Protein AF-0000000077519274 (afdb_homodimer)

InterPro domains:
  IPR009072 Histone-fold [G3DSA:1.10.20.10] (32-97)
  IPR009072 Histone-fold [SSF47113] (23-97)

Secondary structure (DSSP, 8-state):
-------SS---------S--S-HHHHHHHHHHH-TT--B-HHHHHHHHHHHHHHHHHHHHHHHHHHTTSPB-HHHHHHHHTTSS-HHHHHHS-----HHHHHHHHHHHHHHHHHHHHHHH-/-------SS-S-------S--S-HHHHHHHHHHH-TT--B-HHHHHHHHHHHHHHHHHHHHHHHHHHTTSPB-HHHHHHHHTTSS-HHHHHHS-----HHHHHHHHHHHHHHHHHHHHHHH-

Organism: NCBI:txid2777116

Foldseek 3Di:
DPCPVDPPPPPPPPVPCPVDFDDLVVLVVVQCVVDVPDDDDPVVSVVVSVVVVVVVVVLVVQLCVVQPPHPRDLQSSQVVQVVDPDPVSCVVRPHDQPPVNVVVVVVVVVVVVVVVVVVVVD/DPCPVDPPDPPPVPVPCPVPFDDLVVLVVVQCVVPVPDDDDPVVSVVVSVVVVVVVVVLVVQLCVVQPPHPRDLQSSQVVVVVDPDPPSCVVRPHDQDPVNVVVVVVVVVVVVVVVVVVVVD

pLDDT: mean 77.26, std 21.91, range [18.77, 96.38]

Radius of gyration: 24.19 Å; Cα contacts (8 Å, |Δi|>4): 218; chains: 2; bounding box: 83×61×41 Å

Structure (mmCIF, N/CA/C/O backbone):
data_AF-0000000077519274-model_v1
#
loop_
_entity.id
_entity.type
_entity.pdbx_description
1 polymer 'Transcription factor CBF/NF-Y/archaeal histone domain-containing protein'
#
loop_
_atom_site.group_PDB
_atom_site.id
_atom_site.type_symbol
_atom_site.label_atom_id
_atom_site.label_alt_id
_atom_site.label_comp_id
_atom_site.label_asym_id
_atom_site.label_entity_id
_atom_site.label_seq_id
_atom_site.pdbx_PDB_ins_code
_atom_site.Cartn_x
_atom_site.Cartn_y
_atom_site.Cartn_z
_atom_site.occupancy
_atom_site.B_iso_or_equiv
_atom_site.auth_seq_id
_atom_site.auth_comp_id
_atom_site.auth_asym_id
_atom_site.auth_atom_id
_atom_site.pdbx_PDB_model_num
ATOM 1 N N . MET A 1 1 ? -31.156 -17.219 -3.471 1 19.12 1 MET A N 1
ATOM 2 C CA . MET A 1 1 ? -30.969 -17.438 -2.039 1 19.12 1 MET A CA 1
ATOM 3 C C . MET A 1 1 ? -29.516 -17.203 -1.631 1 19.12 1 MET A C 1
ATOM 5 O O . MET A 1 1 ? -28.625 -17.922 -2.078 1 19.12 1 MET A O 1
ATOM 9 N N . ALA A 1 2 ? -29.219 -15.961 -1.54 1 24.34 2 ALA A N 1
ATOM 10 C CA . ALA A 1 2 ? -27.859 -15.469 -1.376 1 24.34 2 ALA A CA 1
ATOM 11 C C . ALA A 1 2 ? -27.203 -16.047 -0.127 1 24.34 2 ALA A C 1
ATOM 13 O O . ALA A 1 2 ? -27.766 -15.969 0.969 1 24.34 2 ALA A O 1
ATOM 14 N N . ILE A 1 3 ? -26.547 -17.172 -0.263 1 25.95 3 ILE A N 1
ATOM 15 C CA . ILE A 1 3 ? -26.094 -18.062 0.786 1 25.95 3 ILE A CA 1
ATOM 16 C C . ILE A 1 3 ? -25.188 -17.312 1.759 1 25.95 3 ILE A C 1
ATOM 18 O O . ILE A 1 3 ? -24.094 -16.875 1.39 1 25.95 3 ILE A O 1
ATOM 22 N N . CYS A 1 4 ? -25.766 -16.422 2.564 1 30.98 4 CYS A N 1
ATOM 23 C CA . CYS A 1 4 ? -25.25 -15.898 3.824 1 30.98 4 CYS A CA 1
ATOM 24 C C . CYS A 1 4 ? -24.641 -17.016 4.672 1 30.98 4 CYS A C 1
ATOM 26 O O . CYS A 1 4 ? -25.359 -17.938 5.09 1 30.98 4 CYS A O 1
ATOM 28 N N . THR A 1 5 ? -23.594 -17.656 4.262 1 31.34 5 THR A N 1
ATOM 29 C CA . THR A 1 5 ? -23.188 -18.734 5.152 1 31.34 5 THR A CA 1
ATOM 30 C C . THR A 1 5 ? -23.203 -18.281 6.605 1 31.34 5 THR A C 1
ATOM 32 O O . THR A 1 5 ? -22.594 -17.266 6.957 1 31.34 5 THR A O 1
ATOM 35 N N . LYS A 1 6 ? -24.297 -18.469 7.223 1 25.62 6 LYS A N 1
ATOM 36 C CA . LYS A 1 6 ? -24.766 -18.281 8.594 1 25.62 6 LYS A CA 1
ATOM 37 C C . LYS A 1 6 ? -23.703 -18.703 9.602 1 25.62 6 LYS A C 1
ATOM 39 O O . LYS A 1 6 ? -23.203 -19.828 9.539 1 25.62 6 LYS A O 1
ATOM 44 N N . ASP A 1 7 ? -22.75 -18.047 10.141 1 33.62 7 ASP A N 1
ATOM 45 C CA . ASP A 1 7 ? -22.25 -18.656 11.359 1 33.62 7 ASP A CA 1
ATOM 46 C C . ASP A 1 7 ? -23.312 -18.703 12.445 1 33.62 7 ASP A C 1
ATOM 48 O O . ASP A 1 7 ? -24.234 -17.875 12.445 1 33.62 7 ASP A O 1
ATOM 52 N N . TYR A 1 8 ? -23.859 -19.797 13.117 1 31.84 8 TYR A N 1
ATOM 53 C CA . TYR A 1 8 ? -24.859 -20.281 14.055 1 31.84 8 TYR A CA 1
ATOM 54 C C . TYR A 1 8 ? -25.156 -19.234 15.133 1 31.84 8 TYR A C 1
ATOM 56 O O . TYR A 1 8 ? -26.297 -19.094 15.57 1 31.84 8 TYR A O 1
ATOM 64 N N . HIS A 1 9 ? -24.219 -18.922 16.172 1 36.12 9 HIS A N 1
ATOM 65 C CA . HIS A 1 9 ? -24.562 -18.547 17.547 1 36.12 9 HIS A CA 1
ATOM 66 C C . HIS A 1 9 ? -25.203 -17.172 17.578 1 36.12 9 HIS A C 1
ATOM 68 O O . HIS A 1 9 ? -25.531 -16.672 18.656 1 36.12 9 HIS A O 1
ATOM 74 N N . GLY A 1 10 ? -26.266 -16.609 16.891 1 30.09 10 GLY A N 1
ATOM 75 C CA . GLY A 1 10 ? -27.141 -15.453 16.953 1 30.09 10 GLY A CA 1
ATOM 76 C C . GLY A 1 10 ? -26.391 -14.141 16.969 1 30.09 10 GLY A C 1
ATOM 77 O O . GLY A 1 10 ? -27 -13.07 17.078 1 30.09 10 GLY A O 1
ATOM 78 N N . ILE A 1 11 ? -25.375 -14.023 17.906 1 28.33 11 ILE A N 1
ATOM 79 C CA . ILE A 1 11 ? -24.719 -12.727 18.078 1 28.33 11 ILE A CA 1
ATOM 80 C C . ILE A 1 11 ? -24.375 -12.148 16.703 1 28.33 11 ILE A C 1
ATOM 82 O O . ILE A 1 11 ? -23.828 -12.844 15.844 1 28.33 11 ILE A O 1
ATOM 86 N N . TRP A 1 12 ? -25.25 -11.375 16.141 1 29.89 12 TRP A N 1
ATOM 87 C CA . TRP A 1 12 ? -24.891 -10.57 14.969 1 29.89 12 TRP A CA 1
ATOM 88 C C . TRP A 1 12 ? -23.422 -10.141 15.039 1 29.89 12 TRP A C 1
ATOM 90 O O . TRP A 1 12 ? -23.047 -9.359 15.914 1 29.89 12 TRP A O 1
ATOM 100 N N . ALA A 1 13 ? -22.562 -11.055 15.375 1 28.5 13 ALA A N 1
ATOM 101 C CA . ALA A 1 13 ? -21.172 -10.695 15.641 1 28.5 13 ALA A CA 1
ATOM 102 C C . ALA A 1 13 ? -20.703 -9.586 14.711 1 28.5 13 ALA A C 1
ATOM 104 O O . ALA A 1 13 ? -20.812 -9.703 13.492 1 28.5 13 ALA A O 1
ATOM 105 N N . ALA A 1 14 ? -21.094 -8.273 14.898 1 30.97 14 ALA A N 1
ATOM 106 C CA . ALA A 1 14 ? -20.312 -7.195 14.305 1 30.97 14 ALA A CA 1
ATOM 107 C C . ALA A 1 14 ? -18.938 -7.688 13.875 1 30.97 14 ALA A C 1
ATOM 109 O O . ALA A 1 14 ? -18.25 -8.383 14.625 1 30.97 14 ALA A O 1
ATOM 110 N N . THR A 1 15 ? -18.875 -8.398 12.789 1 33.81 15 THR A N 1
ATOM 111 C CA . THR A 1 15 ? -17.547 -8.883 12.461 1 33.81 15 THR A CA 1
ATOM 112 C C . THR A 1 15 ? -16.484 -8.047 13.156 1 33.81 15 THR A C 1
ATOM 114 O O . THR A 1 15 ? -16.312 -6.863 12.859 1 33.81 15 THR A O 1
ATOM 117 N N . PRO A 1 16 ? -16.406 -7.953 14.406 1 33.5 16 PRO A N 1
ATOM 118 C CA . PRO A 1 16 ? -15.336 -7.191 15.062 1 33.5 16 PRO A CA 1
ATOM 119 C C . PRO A 1 16 ? -14.133 -6.961 14.148 1 33.5 16 PRO A C 1
ATOM 121 O O . PRO A 1 16 ? -13.641 -7.898 13.516 1 33.5 16 PRO A O 1
ATOM 124 N N . THR A 1 17 ? -14.273 -5.926 13.258 1 38.09 17 THR A N 1
ATOM 125 C CA . THR A 1 17 ? -13.078 -5.523 12.523 1 38.09 17 THR A CA 1
ATOM 126 C C . THR A 1 17 ? -11.82 -5.84 13.336 1 38.09 17 THR A C 1
ATOM 128 O O . THR A 1 17 ? -11.484 -5.121 14.273 1 38.09 17 THR A O 1
ATOM 131 N N . ILE A 1 18 ? -11.758 -6.734 14.117 1 37.25 18 ILE A N 1
ATOM 132 C CA . ILE A 1 18 ? -10.453 -7.133 14.633 1 37.25 18 ILE A CA 1
ATOM 133 C C . ILE A 1 18 ? -9.344 -6.492 13.797 1 37.25 18 ILE A C 1
ATOM 135 O O . ILE A 1 18 ? -9.562 -6.145 12.633 1 37.25 18 ILE A O 1
ATOM 139 N N . ALA A 1 19 ? -8.258 -6.148 14.406 1 47.78 19 ALA A N 1
ATOM 140 C CA . ALA A 1 19 ? -7.062 -5.598 13.766 1 47.78 19 ALA A CA 1
ATOM 141 C C . ALA A 1 19 ? -6.934 -6.09 12.328 1 47.78 19 ALA A C 1
ATOM 143 O O . ALA A 1 19 ? -6.188 -7.035 12.055 1 47.78 19 ALA A O 1
ATOM 144 N N . SER A 1 20 ? -8.109 -6.363 11.656 1 51.5 20 SER A N 1
ATOM 145 C CA . SER A 1 20 ? -8.336 -7.195 10.477 1 51.5 20 SER A CA 1
ATOM 146 C C . SER A 1 20 ? -7.574 -6.656 9.273 1 51.5 20 SER A C 1
ATOM 148 O O . SER A 1 20 ? -7.422 -5.441 9.117 1 51.5 20 SER A O 1
ATOM 150 N N . GLU A 1 21 ? -6.887 -7.391 8.711 1 71.19 21 GLU A N 1
ATOM 151 C CA . GLU A 1 21 ? -6.32 -7.289 7.367 1 71.19 21 GLU A CA 1
ATOM 152 C C . GLU A 1 21 ? -7.312 -6.652 6.398 1 71.19 21 GLU A C 1
ATOM 154 O O . GLU A 1 21 ? -8.508 -6.555 6.695 1 71.19 21 GLU A O 1
ATOM 159 N N . ILE A 1 22 ? -6.973 -5.844 5.523 1 84.94 22 ILE A N 1
ATOM 160 C CA . ILE A 1 22 ? -7.793 -5.359 4.422 1 84.94 22 ILE A CA 1
ATOM 161 C C . ILE A 1 22 ? -8.75 -6.457 3.971 1 84.94 22 ILE A C 1
ATOM 163 O O . ILE A 1 22 ? -8.328 -7.574 3.66 1 84.94 22 ILE A O 1
ATOM 167 N N . PRO A 1 23 ? -10.031 -6.176 4.059 1 83.75 23 PRO A N 1
ATOM 168 C CA . PRO A 1 23 ? -10.977 -7.219 3.65 1 83.75 23 PRO A CA 1
ATOM 169 C C . PRO A 1 23 ? -10.664 -7.789 2.27 1 83.75 23 PRO A C 1
ATOM 171 O O . PRO A 1 23 ? -10.414 -7.035 1.326 1 83.75 23 PRO A O 1
ATOM 174 N N . LEU A 1 24 ? -10.75 -9.07 2.164 1 87.75 24 LEU A N 1
ATOM 175 C CA . LEU A 1 24 ? -10.367 -9.734 0.924 1 87.75 24 LEU A CA 1
ATOM 176 C C . LEU A 1 24 ? -11.328 -9.367 -0.206 1 87.75 24 LEU A C 1
ATOM 178 O O . LEU A 1 24 ? -10.914 -9.281 -1.366 1 87.75 24 LEU A O 1
ATOM 182 N N . ASP A 1 25 ? -12.609 -9.188 0.151 1 86.44 25 ASP A N 1
ATOM 183 C CA . ASP A 1 25 ? -13.586 -8.812 -0.871 1 86.44 25 ASP A CA 1
ATOM 184 C C . ASP A 1 25 ? -13.203 -7.484 -1.528 1 86.44 25 ASP A C 1
ATOM 186 O O . ASP A 1 25 ? -13.398 -7.305 -2.73 1 86.44 25 ASP A O 1
ATOM 190 N N . TYR A 1 26 ? -12.695 -6.633 -0.685 1 86.06 26 TYR A N 1
ATOM 191 C CA . TYR A 1 26 ? -12.211 -5.352 -1.182 1 86.06 26 TYR A CA 1
ATOM 192 C C . TYR A 1 26 ? -11.016 -5.543 -2.113 1 86.06 26 TYR A C 1
ATOM 194 O O . TYR A 1 26 ? -10.984 -4.98 -3.209 1 86.06 26 TYR A O 1
ATOM 202 N N . VAL A 1 27 ? -10.086 -6.316 -1.744 1 91.75 27 VAL A N 1
ATOM 203 C CA . VAL A 1 27 ? -8.898 -6.598 -2.543 1 91.75 27 VAL A CA 1
ATOM 204 C C . VAL A 1 27 ? -9.312 -7.203 -3.885 1 91.75 27 VAL A C 1
ATOM 206 O O . VAL A 1 27 ? -8.836 -6.77 -4.938 1 91.75 27 VAL A O 1
ATOM 209 N N . LYS A 1 28 ? -10.211 -8.18 -3.842 1 90.69 28 LYS A N 1
ATOM 210 C CA . LYS A 1 28 ? -10.68 -8.844 -5.059 1 90.69 28 LYS A CA 1
ATOM 211 C C . LYS A 1 28 ? -11.336 -7.844 -6.008 1 90.69 28 LYS A C 1
ATOM 213 O O . LYS A 1 28 ? -11.094 -7.879 -7.219 1 90.69 28 LYS A O 1
ATOM 218 N N . SER A 1 29 ? -12.102 -6.996 -5.48 1 88.44 29 SER A N 1
ATOM 219 C CA . SER A 1 29 ? -12.766 -5.984 -6.297 1 88.44 29 SER A CA 1
ATOM 220 C C . SER A 1 29 ? -11.758 -5.047 -6.949 1 88.44 29 SER A C 1
ATOM 222 O O . SER A 1 29 ? -11.93 -4.641 -8.102 1 88.44 29 SER A O 1
ATOM 224 N N . ARG A 1 30 ? -10.727 -4.672 -6.211 1 89 30 ARG A N 1
ATOM 225 C CA . ARG A 1 30 ? -9.727 -3.746 -6.73 1 89 30 ARG A CA 1
ATOM 226 C C . ARG A 1 30 ? -8.883 -4.406 -7.816 1 89 30 ARG A C 1
ATOM 228 O O . ARG A 1 30 ? -8.492 -3.752 -8.789 1 89 30 ARG A O 1
ATOM 235 N N . VAL A 1 31 ? -8.602 -5.688 -7.633 1 89.88 31 VAL A N 1
ATOM 236 C CA . VAL A 1 31 ? -7.836 -6.438 -8.617 1 89.88 31 VAL A CA 1
ATOM 237 C C . VAL A 1 31 ? -8.625 -6.539 -9.922 1 89.88 31 VAL A C 1
ATOM 239 O O . VAL A 1 31 ? -8.055 -6.418 -11.008 1 89.88 31 VAL A O 1
ATOM 242 N N . LYS A 1 32 ? -9.922 -6.719 -9.82 1 87.69 32 LYS A N 1
ATOM 243 C CA . LYS A 1 32 ? -10.797 -6.816 -10.984 1 87.69 32 LYS A CA 1
ATOM 244 C C . LYS A 1 32 ? -10.812 -5.504 -11.766 1 87.69 32 LYS A C 1
ATOM 246 O O . LYS A 1 32 ? -10.953 -5.508 -12.992 1 87.69 32 LYS A O 1
ATOM 251 N N . ILE A 1 33 ? -10.695 -4.422 -11.078 1 85.38 33 ILE A N 1
ATOM 252 C CA . ILE A 1 33 ? -10.688 -3.111 -11.719 1 85.38 33 ILE A CA 1
ATOM 253 C C . ILE A 1 33 ? -9.375 -2.924 -12.484 1 85.38 33 ILE A C 1
ATOM 255 O O . ILE A 1 33 ? -9.344 -2.232 -13.5 1 85.38 33 ILE A O 1
ATOM 259 N N . VAL A 1 34 ? -8.273 -3.455 -12.016 1 85.44 34 VAL A N 1
ATOM 260 C CA . VAL A 1 34 ? -6.973 -3.334 -12.672 1 85.44 34 VAL A CA 1
ATOM 261 C C . VAL A 1 34 ? -7.031 -3.971 -14.055 1 85.44 34 VAL A C 1
ATOM 263 O O . VAL A 1 34 ? -6.59 -3.371 -15.039 1 85.44 34 VAL A O 1
ATOM 266 N N . LYS A 1 35 ? -7.512 -5.16 -14.094 1 81.56 35 LYS A N 1
ATOM 267 C CA . LYS A 1 35 ? -7.672 -5.887 -15.344 1 81.56 35 LYS A CA 1
ATOM 268 C C . LYS A 1 35 ? -8.906 -6.789 -15.305 1 81.56 35 LYS A C 1
ATOM 270 O O . LYS A 1 35 ? -9.055 -7.598 -14.391 1 81.56 35 LYS A O 1
ATOM 275 N N . ASP A 1 36 ? -9.711 -6.605 -16.25 1 77.31 36 ASP A N 1
ATOM 276 C CA . ASP A 1 36 ? -11 -7.297 -16.297 1 77.31 36 ASP A CA 1
ATOM 277 C C . ASP A 1 36 ? -10.805 -8.812 -16.359 1 77.31 36 ASP A C 1
ATOM 279 O O . ASP A 1 36 ? -11.562 -9.562 -15.75 1 77.31 36 ASP A O 1
ATOM 283 N N . ASP A 1 37 ? -9.867 -9.219 -17 1 82.88 37 ASP A N 1
ATOM 284 C CA . ASP A 1 37 ? -9.68 -10.656 -17.156 1 82.88 37 ASP A CA 1
ATOM 285 C C . ASP A 1 37 ? -8.625 -11.188 -16.203 1 82.88 37 ASP A C 1
ATOM 287 O O . ASP A 1 37 ? -8.094 -12.281 -16.391 1 82.88 37 ASP A O 1
ATOM 291 N N . LEU A 1 38 ? -8.477 -10.367 -15.195 1 78.75 38 LEU A N 1
ATOM 292 C CA . LEU A 1 38 ? -7.434 -10.766 -14.258 1 78.75 38 LEU A CA 1
ATOM 293 C C . LEU A 1 38 ? -7.922 -11.883 -13.344 1 78.75 38 LEU A C 1
ATOM 295 O O . LEU A 1 38 ? -8.984 -11.758 -12.719 1 78.75 38 LEU A O 1
ATOM 299 N N . LEU A 1 39 ? -7.312 -13.039 -13.461 1 87.81 39 LEU A N 1
ATOM 300 C CA . LEU A 1 39 ? -7.535 -14.148 -12.539 1 87.81 39 LEU A CA 1
ATOM 301 C C . LEU A 1 39 ? -6.387 -14.258 -11.539 1 87.81 39 LEU A C 1
ATOM 303 O O . LEU A 1 39 ? -5.238 -13.969 -11.867 1 87.81 39 LEU A O 1
ATOM 307 N N . ALA A 1 40 ? -6.789 -14.531 -10.328 1 95.5 40 ALA A N 1
ATOM 308 C CA . ALA A 1 40 ? -5.781 -14.711 -9.289 1 95.5 40 ALA A CA 1
ATOM 309 C C . ALA A 1 40 ? -6.152 -15.875 -8.367 1 95.5 40 ALA A C 1
ATOM 311 O O . ALA A 1 40 ? -7.332 -16.125 -8.125 1 95.5 40 ALA A O 1
ATOM 312 N N . GLU A 1 41 ? -5.102 -16.547 -7.98 1 94.62 41 GLU A N 1
ATOM 313 C CA . GLU A 1 41 ? -5.293 -17.578 -6.961 1 94.62 41 GLU A CA 1
ATOM 314 C C . GLU A 1 41 ? -5.68 -16.969 -5.621 1 94.62 41 GLU A C 1
ATOM 316 O O . GLU A 1 41 ? -5.383 -15.797 -5.359 1 94.62 41 GLU A O 1
ATOM 321 N N . GLU A 1 42 ? -6.391 -17.766 -4.824 1 93.75 42 GLU A N 1
ATOM 322 C CA . GLU A 1 42 ? -6.848 -17.266 -3.529 1 93.75 42 GLU A CA 1
ATOM 323 C C . GLU A 1 42 ? -5.676 -16.781 -2.682 1 93.75 42 GLU A C 1
ATOM 325 O O . GLU A 1 42 ? -5.777 -15.75 -2.012 1 93.75 42 GLU A O 1
ATOM 330 N N . GLU A 1 43 ? -4.555 -17.453 -2.664 1 94.38 43 GLU A N 1
ATOM 331 C CA . GLU A 1 43 ? -3.387 -17.078 -1.872 1 94.38 43 GLU A CA 1
ATOM 332 C C . GLU A 1 43 ? -2.797 -15.75 -2.344 1 94.38 43 GLU A C 1
ATOM 334 O O . GLU A 1 43 ? -2.195 -15.016 -1.557 1 94.38 43 GLU A O 1
ATOM 339 N N . ALA A 1 44 ? -2.977 -15.516 -3.594 1 96.06 44 ALA A N 1
ATOM 340 C CA . ALA A 1 44 ? -2.496 -14.25 -4.141 1 96.06 44 ALA A CA 1
ATOM 341 C C . ALA A 1 44 ? -3.264 -13.07 -3.547 1 96.06 44 ALA A C 1
ATOM 343 O O . ALA A 1 44 ? -2.666 -12.062 -3.178 1 96.06 44 ALA A O 1
ATOM 344 N N . PHE A 1 45 ? -4.539 -13.242 -3.428 1 94.06 45 PHE A N 1
ATOM 345 C CA . PHE A 1 45 ? -5.344 -12.188 -2.83 1 94.06 45 PHE A CA 1
ATOM 346 C C . PHE A 1 45 ? -4.926 -11.938 -1.387 1 94.06 45 PHE A C 1
ATOM 348 O O . PHE A 1 45 ? -4.836 -10.781 -0.952 1 94.06 45 PHE A O 1
ATOM 355 N N . VAL A 1 46 ? -4.648 -12.938 -0.665 1 94 46 VAL A N 1
ATOM 356 C CA . VAL A 1 46 ? -4.203 -12.836 0.72 1 94 46 VAL A CA 1
ATOM 357 C C . VAL A 1 46 ? -2.863 -12.102 0.777 1 94 46 VAL A C 1
ATOM 359 O O . VAL A 1 46 ? -2.662 -11.227 1.623 1 94 46 VAL A O 1
ATOM 362 N N . ALA A 1 47 ? -1.965 -12.438 -0.12 1 95.12 47 ALA A N 1
ATOM 363 C CA . ALA A 1 47 ? -0.646 -11.812 -0.173 1 95.12 47 ALA A CA 1
ATOM 364 C C . ALA A 1 47 ? -0.757 -10.32 -0.465 1 95.12 47 ALA A C 1
ATOM 366 O O . ALA A 1 47 ? -0.072 -9.508 0.159 1 95.12 47 ALA A O 1
ATOM 367 N N . ILE A 1 48 ? -1.625 -10.008 -1.425 1 95.81 48 ILE A N 1
ATOM 368 C CA . ILE A 1 48 ? -1.824 -8.609 -1.769 1 95.81 48 ILE A CA 1
ATOM 369 C C . ILE A 1 48 ? -2.363 -7.852 -0.557 1 95.81 48 ILE A C 1
ATOM 371 O O . ILE A 1 48 ? -1.915 -6.738 -0.26 1 95.81 48 ILE A O 1
ATOM 375 N N . SER A 1 49 ? -3.32 -8.461 0.112 1 93.69 49 SER A N 1
ATOM 376 C CA . SER A 1 49 ? -3.914 -7.852 1.296 1 93.69 49 SER A CA 1
ATOM 377 C C . SER A 1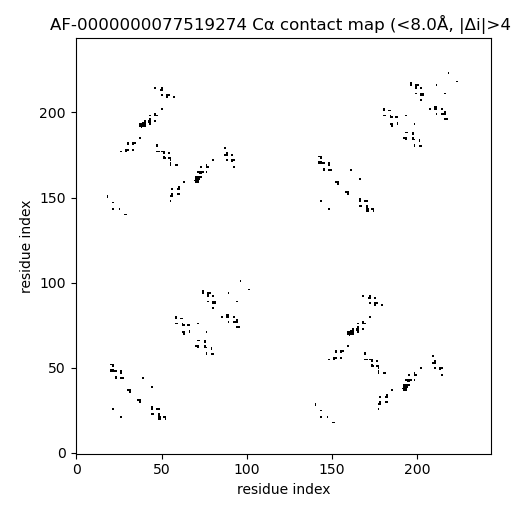 49 ? -2.859 -7.582 2.365 1 93.69 49 SER A C 1
ATOM 379 O O . SER A 1 49 ? -2.781 -6.473 2.902 1 93.69 49 SER A O 1
ATOM 381 N N . LYS A 1 50 ? -2.061 -8.531 2.645 1 93.12 50 LYS A N 1
ATOM 382 C CA . LYS A 1 50 ? -1.009 -8.398 3.65 1 93.12 50 LYS A CA 1
ATOM 383 C C . LYS A 1 50 ? 0.022 -7.352 3.234 1 93.12 50 LYS A C 1
ATOM 385 O O . LYS A 1 50 ? 0.489 -6.57 4.066 1 93.12 50 LYS A O 1
ATOM 390 N N . ALA A 1 51 ? 0.432 -7.379 1.98 1 95.62 51 ALA A N 1
ATOM 391 C CA . ALA A 1 51 ? 1.397 -6.414 1.463 1 95.62 51 ALA A CA 1
ATOM 392 C C . ALA A 1 51 ? 0.871 -4.984 1.594 1 95.62 51 ALA A C 1
ATOM 394 O O . ALA A 1 51 ? 1.586 -4.094 2.057 1 95.62 51 ALA A O 1
ATOM 395 N N . ALA A 1 52 ? -0.401 -4.805 1.203 1 94.94 52 ALA A N 1
ATOM 396 C CA . ALA A 1 52 ? -1.005 -3.475 1.275 1 94.94 52 ALA A CA 1
ATOM 397 C C . ALA A 1 52 ? -1.09 -2.99 2.719 1 94.94 52 ALA A C 1
ATOM 399 O O . ALA A 1 52 ? -0.841 -1.814 3.002 1 94.94 52 ALA A O 1
ATOM 400 N N . GLU A 1 53 ? -1.443 -3.857 3.598 1 92.56 53 GLU A N 1
ATOM 401 C CA . GLU A 1 53 ? -1.497 -3.506 5.012 1 92.56 53 GLU A CA 1
ATOM 402 C C . GLU A 1 53 ? -0.118 -3.115 5.535 1 92.56 53 GLU A C 1
ATOM 404 O O . GLU A 1 53 ? 0.017 -2.139 6.277 1 92.56 53 GLU A O 1
ATOM 409 N N . THR A 1 54 ? 0.833 -3.902 5.246 1 93.56 54 THR A N 1
ATOM 410 C CA . THR A 1 54 ? 2.203 -3.629 5.664 1 93.56 54 THR A CA 1
ATOM 411 C C . THR A 1 54 ? 2.684 -2.293 5.109 1 93.56 54 THR A C 1
ATOM 413 O O . THR A 1 54 ? 3.318 -1.511 5.816 1 93.56 54 THR A O 1
ATOM 416 N N . PHE A 1 55 ? 2.355 -2.062 3.857 1 94.19 55 PHE A N 1
ATOM 417 C CA . PHE A 1 55 ? 2.672 -0.779 3.242 1 94.19 55 PHE A CA 1
ATOM 418 C C . PHE A 1 55 ? 2.031 0.366 4.016 1 94.19 55 PHE A C 1
ATOM 420 O O . PHE A 1 55 ? 2.693 1.357 4.328 1 94.19 55 PHE A O 1
ATOM 427 N N . LEU A 1 56 ? 0.793 0.26 4.281 1 94.81 56 LEU A N 1
ATOM 428 C CA . LEU A 1 56 ? 0.043 1.268 5.02 1 94.81 56 LEU A CA 1
ATOM 429 C C . LEU A 1 56 ? 0.691 1.545 6.371 1 94.81 56 LEU A C 1
ATOM 431 O O . LEU A 1 56 ? 0.87 2.705 6.754 1 94.81 56 LEU A O 1
ATOM 435 N N . ARG A 1 57 ? 1.057 0.572 7.07 1 92.06 57 ARG A N 1
ATOM 436 C CA . ARG A 1 57 ? 1.686 0.713 8.383 1 92.06 57 ARG A CA 1
ATOM 437 C C . ARG A 1 57 ? 3.041 1.401 8.266 1 92.06 57 ARG A C 1
ATOM 439 O O . ARG A 1 57 ? 3.385 2.25 9.086 1 92.06 57 ARG A O 1
ATOM 446 N N . ASN A 1 58 ? 3.793 0.95 7.312 1 93.69 58 ASN A N 1
ATOM 447 C CA . ASN A 1 58 ? 5.102 1.565 7.105 1 93.69 58 ASN A CA 1
ATOM 448 C C . ASN A 1 58 ? 4.973 3.047 6.758 1 93.69 58 ASN A C 1
ATOM 450 O O . ASN A 1 58 ? 5.746 3.871 7.246 1 93.69 58 ASN A O 1
ATOM 454 N N . LEU A 1 59 ? 4.047 3.336 5.895 1 94.81 59 LEU A N 1
ATOM 455 C CA . LEU A 1 59 ? 3.785 4.723 5.523 1 94.81 59 LEU A CA 1
ATOM 456 C C . LEU A 1 59 ? 3.43 5.559 6.746 1 94.81 59 LEU A C 1
ATOM 458 O O . LEU A 1 59 ? 3.961 6.652 6.934 1 94.81 59 LEU A O 1
ATOM 462 N N . ALA A 1 60 ? 2.559 5.062 7.574 1 95 60 ALA A N 1
ATOM 463 C CA . ALA A 1 60 ? 2.164 5.754 8.805 1 95 60 ALA A CA 1
ATOM 464 C C . ALA A 1 60 ? 3.361 5.957 9.727 1 95 60 ALA A C 1
ATOM 466 O O . ALA A 1 60 ? 3.539 7.039 10.289 1 95 60 ALA A O 1
ATOM 467 N N . ARG A 1 61 ? 4.113 4.918 9.828 1 94.06 61 ARG A N 1
ATOM 468 C CA . ARG A 1 61 ? 5.281 4.969 10.703 1 94.06 61 ARG A CA 1
ATOM 469 C C . ARG A 1 61 ? 6.281 6.016 10.227 1 94.06 61 ARG A C 1
ATOM 471 O O . ARG A 1 61 ? 6.742 6.848 11.008 1 94.06 61 ARG A O 1
ATOM 478 N N . GLU A 1 62 ? 6.633 5.957 8.977 1 94.5 62 GLU A N 1
ATOM 479 C CA . GLU A 1 62 ? 7.59 6.91 8.422 1 94.5 62 GLU A CA 1
ATOM 480 C C . GLU A 1 62 ? 7.055 8.336 8.516 1 94.5 62 GLU A C 1
ATOM 482 O O . GLU A 1 62 ? 7.809 9.273 8.789 1 94.5 62 GLU A O 1
ATOM 487 N N . SER A 1 63 ? 5.781 8.516 8.258 1 96.06 63 SER A N 1
ATOM 488 C CA . SER A 1 63 ? 5.168 9.836 8.344 1 96.06 63 SER A CA 1
ATOM 489 C C . SER A 1 63 ? 5.168 10.352 9.781 1 96.06 63 SER A C 1
ATOM 491 O O . SER A 1 63 ? 5.383 11.539 10.016 1 96.06 63 SER A O 1
ATOM 493 N N . SER A 1 64 ? 4.93 9.461 10.672 1 95 64 SER A N 1
ATOM 494 C CA . SER A 1 64 ? 4.984 9.828 12.078 1 95 64 SER A CA 1
ATOM 495 C C . SER A 1 64 ? 6.387 10.281 12.484 1 95 64 SER A C 1
ATOM 497 O O . SER A 1 64 ? 6.543 11.242 13.242 1 95 64 SER A O 1
ATOM 499 N N . ASN A 1 65 ? 7.355 9.57 12.008 1 94.31 65 ASN A N 1
ATOM 500 C CA . ASN A 1 65 ? 8.742 9.953 12.266 1 94.31 65 ASN A CA 1
ATOM 501 C C . ASN A 1 65 ? 9.047 11.352 11.734 1 94.31 65 ASN A C 1
ATOM 503 O O . ASN A 1 65 ? 9.758 12.125 12.383 1 94.31 65 ASN A O 1
ATOM 507 N N . LEU A 1 66 ? 8.539 11.633 10.609 1 94.56 66 LEU A N 1
ATOM 508 C CA . LEU A 1 66 ? 8.75 12.945 10 1 94.56 66 LEU A CA 1
ATOM 509 C C . LEU A 1 66 ? 8.039 14.031 10.797 1 94.56 66 LEU A C 1
ATOM 511 O O . LEU A 1 66 ? 8.578 15.125 10.977 1 94.56 66 LEU A O 1
ATOM 515 N N . ALA A 1 67 ? 6.832 13.742 11.258 1 93.75 67 ALA A N 1
ATOM 516 C CA . ALA A 1 67 ? 6.008 14.703 11.977 1 93.75 67 ALA A CA 1
ATOM 517 C C . ALA A 1 67 ? 6.594 15 13.359 1 93.75 67 ALA A C 1
ATOM 519 O O . ALA A 1 67 ? 6.359 16.062 13.922 1 93.75 67 ALA A O 1
ATOM 520 N N . GLY A 1 68 ? 7.242 13.977 13.906 1 92.38 68 GLY A N 1
ATOM 521 C CA . GLY A 1 68 ? 7.77 14.141 15.258 1 92.38 68 GLY A CA 1
ATOM 522 C C . GLY A 1 68 ? 6.691 14.125 16.328 1 92.38 68 GLY A C 1
ATOM 523 O O . GLY A 1 68 ? 5.93 13.156 16.438 1 92.38 68 GLY A O 1
ATOM 524 N N . ASN A 1 69 ? 6.547 15.172 17.062 1 91.12 69 ASN A N 1
ATOM 525 C CA . ASN A 1 69 ? 5.574 15.258 18.141 1 91.12 69 ASN A CA 1
ATOM 526 C C . ASN A 1 69 ? 4.305 15.984 17.703 1 91.12 69 ASN A C 1
ATOM 528 O O . ASN A 1 69 ? 3.404 16.219 18.5 1 91.12 69 ASN A O 1
ATOM 532 N N . GLU A 1 70 ? 4.289 16.312 16.484 1 93.81 70 GLU A N 1
ATOM 533 C CA . GLU A 1 70 ? 3.102 16.953 15.906 1 93.81 70 GLU A CA 1
ATOM 534 C C . GLU A 1 70 ? 2.186 15.914 15.258 1 93.81 70 GLU A C 1
ATOM 536 O O . GLU A 1 70 ? 2.621 14.805 14.938 1 93.81 70 GLU A O 1
ATOM 541 N N . PRO A 1 71 ? 0.929 16.25 15.195 1 94.94 71 PRO A N 1
ATOM 542 C CA . PRO A 1 71 ? 0.053 15.367 14.43 1 94.94 71 PRO A CA 1
ATOM 543 C C . PRO A 1 71 ? 0.507 15.195 12.984 1 94.94 71 PRO A C 1
ATOM 545 O O . PRO A 1 71 ? 0.989 16.141 12.367 1 94.94 71 PRO A O 1
ATOM 548 N N . ILE A 1 72 ? 0.388 13.977 12.484 1 96.06 72 ILE A N 1
ATOM 549 C CA . ILE A 1 72 ? 0.743 13.703 11.094 1 96.06 72 ILE A CA 1
ATOM 550 C C . ILE A 1 72 ? -0.101 14.57 10.164 1 96.06 72 ILE A C 1
ATOM 552 O O . ILE A 1 72 ? -1.322 14.656 10.32 1 96.06 72 ILE A O 1
ATOM 556 N N . SER A 1 73 ? 0.497 15.195 9.219 1 95.75 73 SER A N 1
ATOM 557 C CA . SER A 1 73 ? -0.186 16.031 8.242 1 95.75 73 SER A CA 1
ATOM 558 C C . SER A 1 73 ? -0.171 15.398 6.855 1 95.75 73 SER A C 1
ATOM 560 O O . SER A 1 73 ? 0.545 14.422 6.621 1 95.75 73 SER A O 1
ATOM 562 N N . TYR A 1 74 ? -1.021 15.969 6.004 1 95.06 74 TYR A N 1
ATOM 563 C CA . TYR A 1 74 ? -0.993 15.578 4.598 1 95.06 74 TYR A CA 1
ATOM 564 C C . TYR A 1 74 ? 0.42 15.672 4.031 1 95.06 74 TYR A C 1
ATOM 566 O O . TYR A 1 74 ? 0.875 14.773 3.32 1 95.06 74 TYR A O 1
ATOM 574 N N . ASP A 1 75 ? 1.092 16.781 4.352 1 94.5 75 ASP A N 1
ATOM 575 C CA . ASP A 1 75 ? 2.416 17.047 3.795 1 94.5 75 ASP A CA 1
ATOM 576 C C . ASP A 1 75 ? 3.416 15.984 4.234 1 94.5 75 ASP A C 1
ATOM 578 O O . ASP A 1 75 ? 4.328 15.633 3.48 1 94.5 75 ASP A O 1
ATOM 582 N N . ASP A 1 76 ? 3.305 15.516 5.445 1 95.56 76 ASP A N 1
ATOM 583 C CA . ASP A 1 76 ? 4.18 14.445 5.914 1 95.56 76 ASP A CA 1
ATOM 584 C C . ASP A 1 76 ? 4.02 13.188 5.051 1 95.56 76 ASP A C 1
ATOM 586 O O . ASP A 1 76 ? 5.008 12.578 4.645 1 95.56 76 ASP A O 1
ATOM 590 N N . ILE A 1 77 ? 2.752 12.867 4.734 1 96.31 77 ILE A N 1
ATOM 591 C CA . ILE A 1 77 ? 2.473 11.688 3.926 1 96.31 77 ILE A CA 1
ATOM 592 C C . ILE A 1 77 ? 3.023 11.883 2.516 1 96.31 77 ILE A C 1
ATOM 594 O O . ILE A 1 77 ? 3.713 11.008 1.983 1 96.31 77 ILE A O 1
ATOM 598 N N . ALA A 1 78 ? 2.723 13.047 1.939 1 94.75 78 ALA A N 1
ATOM 599 C CA . ALA A 1 78 ? 3.17 13.352 0.583 1 94.75 78 ALA A CA 1
ATOM 600 C C . ALA A 1 78 ? 4.691 13.281 0.479 1 94.75 78 ALA A C 1
ATOM 602 O O . ALA A 1 78 ? 5.23 12.734 -0.489 1 94.75 78 ALA A O 1
ATOM 603 N N . ASN A 1 79 ? 5.355 13.781 1.468 1 93.75 79 ASN A N 1
ATOM 604 C CA . ASN A 1 79 ? 6.812 13.781 1.469 1 93.75 79 ASN A CA 1
ATOM 605 C C . ASN A 1 79 ? 7.375 12.359 1.497 1 93.75 79 ASN A C 1
ATOM 607 O O . ASN A 1 79 ? 8.367 12.07 0.824 1 93.75 79 ASN A O 1
ATOM 611 N N . VAL A 1 80 ? 6.793 11.5 2.279 1 94.12 80 VAL A N 1
ATOM 612 C CA . VAL A 1 80 ? 7.25 10.117 2.35 1 94.12 80 VAL A CA 1
ATOM 613 C C . VAL A 1 80 ? 7.008 9.422 1.011 1 94.12 80 VAL A C 1
ATOM 615 O O . VAL A 1 80 ? 7.883 8.719 0.499 1 94.12 80 VAL A O 1
ATOM 618 N N . VAL A 1 81 ? 5.828 9.625 0.411 1 93.56 81 VAL A N 1
ATOM 619 C CA . VAL A 1 81 ? 5.426 8.961 -0.825 1 93.56 81 VAL A CA 1
ATOM 620 C C . VAL A 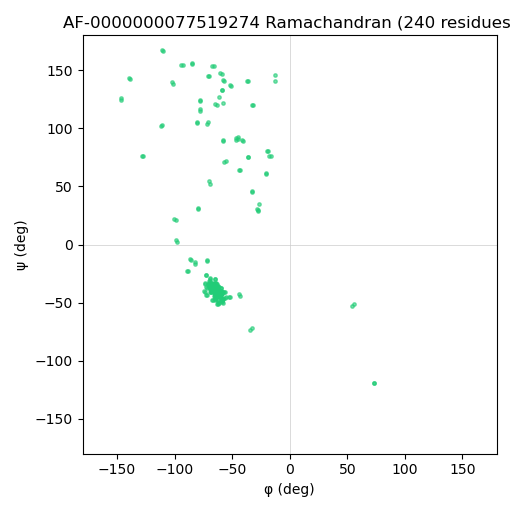1 81 ? 6.348 9.391 -1.964 1 93.56 81 VAL A C 1
ATOM 622 O O . VAL A 1 81 ? 6.684 8.578 -2.834 1 93.56 81 VAL A O 1
ATOM 625 N N . HIS A 1 82 ? 6.758 10.602 -1.974 1 91.69 82 HIS A N 1
ATOM 626 C CA . HIS A 1 82 ? 7.574 11.133 -3.061 1 91.69 82 HIS A CA 1
ATOM 627 C C . HIS A 1 82 ? 8.984 10.562 -3.02 1 91.69 82 HIS A C 1
ATOM 629 O O . HIS A 1 82 ? 9.727 10.664 -3.996 1 91.69 82 HIS A O 1
ATOM 635 N N . LYS A 1 83 ? 9.383 9.945 -1.974 1 90.06 83 LYS A N 1
ATOM 636 C CA . LYS A 1 83 ? 10.688 9.289 -1.876 1 90.06 83 LYS A CA 1
ATOM 637 C C . LYS A 1 83 ? 10.617 7.859 -2.406 1 90.06 83 LYS A C 1
ATOM 639 O O . LYS A 1 83 ? 11.648 7.211 -2.594 1 90.06 83 LYS A O 1
ATOM 644 N N . LEU A 1 84 ? 9.43 7.395 -2.598 1 88.31 84 LEU A N 1
ATOM 645 C CA . LEU A 1 84 ? 9.227 6.035 -3.088 1 88.31 84 LEU A CA 1
ATOM 646 C C . LEU A 1 84 ? 9.297 5.988 -4.609 1 88.31 84 LEU A C 1
ATOM 648 O O . LEU A 1 84 ? 9.078 7.004 -5.277 1 88.31 84 LEU A O 1
ATOM 652 N N . PRO A 1 85 ? 9.633 4.801 -5.117 1 86.06 85 PRO A N 1
ATOM 653 C CA . PRO A 1 85 ? 9.734 4.672 -6.574 1 86.06 85 PRO A CA 1
ATOM 654 C C . PRO A 1 85 ? 8.375 4.504 -7.25 1 86.06 85 PRO A C 1
ATOM 656 O O . PRO A 1 85 ? 8.242 3.734 -8.203 1 86.06 85 PRO A O 1
ATOM 659 N N . PHE A 1 86 ? 7.348 5.039 -6.738 1 86.19 86 PHE A N 1
ATOM 660 C CA . PHE A 1 86 ? 6.008 4.867 -7.289 1 86.19 86 PHE A CA 1
ATOM 661 C C . PHE A 1 86 ? 5.5 6.168 -7.895 1 86.19 86 PHE A C 1
ATOM 663 O O . PHE A 1 86 ? 4.953 7.02 -7.184 1 86.19 86 PHE A O 1
ATOM 670 N N . HIS A 1 87 ? 5.566 6.18 -9.203 1 85.5 87 HIS A N 1
ATOM 671 C CA . HIS A 1 87 ? 5.137 7.398 -9.883 1 85.5 87 HIS A CA 1
ATOM 672 C C . HIS A 1 87 ? 3.627 7.586 -9.766 1 85.5 87 HIS A C 1
ATOM 674 O O . HIS A 1 87 ? 3.145 8.719 -9.695 1 85.5 87 HIS A O 1
ATOM 680 N N . GLU A 1 88 ? 2.91 6.574 -9.664 1 85.94 88 GLU A N 1
ATOM 681 C CA . GLU A 1 88 ? 1.455 6.641 -9.562 1 85.94 88 GLU A CA 1
ATOM 682 C C . GLU A 1 88 ? 1.024 7.277 -8.242 1 85.94 88 GLU A C 1
ATOM 684 O O . GLU A 1 88 ? 0.021 7.992 -8.188 1 85.94 88 GLU A O 1
ATOM 689 N N . LEU A 1 89 ? 1.787 7.027 -7.254 1 85.06 89 LEU A N 1
ATOM 690 C CA . LEU A 1 89 ? 1.479 7.582 -5.938 1 85.06 89 LEU A CA 1
ATOM 691 C C . LEU A 1 89 ? 1.619 9.102 -5.945 1 85.06 89 LEU A C 1
ATOM 693 O O . LEU A 1 89 ? 0.819 9.805 -5.324 1 85.06 89 LEU A O 1
ATOM 697 N N . ARG A 1 90 ? 2.598 9.547 -6.688 1 84.75 90 ARG A N 1
ATOM 698 C CA . ARG A 1 90 ? 2.844 10.977 -6.746 1 84.75 90 ARG A CA 1
ATOM 699 C C . ARG A 1 90 ? 1.708 11.703 -7.461 1 84.75 90 ARG A C 1
ATOM 701 O O . ARG A 1 90 ? 1.406 12.859 -7.152 1 84.75 90 ARG A O 1
ATOM 708 N N . GLU A 1 91 ? 1.175 11.055 -8.391 1 84.62 91 GLU A N 1
ATOM 709 C CA . GLU A 1 91 ? 0.065 11.633 -9.133 1 84.62 91 GLU A CA 1
ATOM 710 C C . GLU A 1 91 ? -1.174 11.781 -8.258 1 84.62 91 GLU A C 1
ATOM 712 O O . GLU A 1 91 ? -1.904 12.773 -8.359 1 84.62 91 GLU A O 1
ATOM 717 N N . PHE A 1 92 ? -1.309 10.891 -7.402 1 82.12 92 PHE A N 1
ATOM 718 C CA . PHE A 1 92 ? -2.506 10.883 -6.574 1 82.12 92 PHE A CA 1
ATOM 719 C C . PHE A 1 92 ? -2.307 11.734 -5.324 1 82.12 92 PHE A C 1
ATOM 721 O O . PHE A 1 92 ? -3.277 12.172 -4.703 1 82.12 92 PHE A O 1
ATOM 728 N N . LEU A 1 93 ? -1.029 11.938 -4.93 1 89.31 93 LEU A N 1
ATOM 729 C CA . LEU A 1 93 ? -0.696 12.727 -3.75 1 89.31 93 LEU A CA 1
ATOM 730 C C . LEU A 1 93 ? 0.327 13.805 -4.09 1 89.31 93 LEU A C 1
ATOM 732 O O . LEU A 1 93 ? 1.484 13.727 -3.672 1 89.31 93 LEU A O 1
ATOM 736 N N . PRO A 1 94 ? -0.208 14.82 -4.727 1 84.5 94 PRO A N 1
ATOM 737 C CA . PRO A 1 94 ? 0.757 15.867 -5.086 1 84.5 94 PRO A CA 1
ATOM 738 C C . PRO A 1 94 ? 1.261 16.641 -3.873 1 84.5 94 PRO A C 1
ATOM 740 O O . PRO A 1 94 ? 0.555 16.75 -2.867 1 84.5 94 PRO A O 1
ATOM 743 N N . GLN A 1 95 ? 2.541 17.078 -3.863 1 81.81 95 GLN A N 1
ATOM 744 C CA . GLN A 1 95 ? 3.107 17.875 -2.773 1 81.81 95 GLN A CA 1
ATOM 745 C C . GLN A 1 95 ? 2.67 19.328 -2.865 1 81.81 95 GLN A C 1
ATOM 747 O O . GLN A 1 95 ? 2.613 19.891 -3.959 1 81.81 95 GLN A O 1
ATOM 752 N N . ARG A 1 96 ? 2.096 19.703 -1.76 1 76.19 96 ARG A N 1
ATOM 753 C CA . ARG A 1 96 ? 1.718 21.109 -1.709 1 76.19 96 ARG A CA 1
ATOM 754 C C . ARG A 1 96 ? 2.947 22 -1.576 1 76.19 96 ARG A C 1
ATOM 756 O O . ARG A 1 96 ? 3.885 21.672 -0.848 1 76.19 96 ARG A O 1
ATOM 763 N N . MET A 1 97 ? 3.232 22.562 -2.668 1 66.5 97 MET A N 1
ATOM 764 C CA . MET A 1 97 ? 4.359 23.484 -2.582 1 66.5 97 MET A CA 1
ATOM 765 C C . MET A 1 97 ? 3.922 24.828 -2.014 1 66.5 97 MET A C 1
ATOM 767 O O . MET A 1 97 ? 2.926 25.406 -2.459 1 66.5 97 MET A O 1
ATOM 771 N N . THR A 1 98 ? 4.316 24.969 -0.796 1 64.75 98 THR A N 1
ATOM 772 C CA . THR A 1 98 ? 4.066 26.297 -0.265 1 64.75 98 THR A CA 1
ATOM 773 C C . THR A 1 98 ? 4.766 27.359 -1.113 1 64.75 98 THR A C 1
ATOM 775 O O . THR A 1 98 ? 5.746 27.062 -1.801 1 64.75 98 THR A O 1
ATOM 778 N N . TYR A 1 99 ? 3.992 28.5 -1.124 1 61.75 99 TYR A N 1
ATOM 779 C CA . TYR A 1 99 ? 4.555 29.656 -1.819 1 61.75 99 TYR A CA 1
ATOM 780 C C . TYR A 1 99 ? 6.031 29.828 -1.487 1 61.75 99 TYR A C 1
ATOM 782 O O . TYR A 1 99 ? 6.852 30.062 -2.379 1 61.75 99 TYR A O 1
ATOM 790 N N . GLU A 1 100 ? 6.27 29.688 -0.238 1 64.12 100 GLU A N 1
ATOM 791 C CA . GLU A 1 100 ? 7.641 29.875 0.226 1 64.12 100 GLU A CA 1
ATOM 792 C C . GLU A 1 100 ? 8.57 28.812 -0.353 1 64.12 100 GLU A C 1
ATOM 794 O O . GLU A 1 100 ? 9.688 29.125 -0.782 1 64.12 100 GLU A O 1
ATOM 799 N N . ALA A 1 101 ? 8.094 27.672 -0.465 1 65 101 ALA A N 1
ATOM 800 C CA . ALA A 1 101 ? 8.906 26.578 -0.981 1 65 101 ALA A CA 1
ATOM 801 C C . ALA A 1 101 ? 9.141 26.734 -2.48 1 65 101 ALA A C 1
ATOM 803 O O . ALA A 1 101 ? 10.25 26.5 -2.965 1 65 101 ALA A O 1
ATOM 804 N N . VAL A 1 102 ? 8.039 27.094 -3.145 1 71.94 102 VAL A N 1
ATOM 805 C CA . VAL A 1 102 ? 8.164 27.359 -4.574 1 71.94 102 VAL A CA 1
ATOM 806 C C . VAL A 1 102 ? 9.156 28.5 -4.801 1 71.94 102 VAL A C 1
ATOM 808 O O . VAL A 1 102 ? 10.008 28.422 -5.691 1 71.94 102 VAL A O 1
ATOM 811 N N . GLN A 1 103 ? 9.016 29.469 -3.996 1 73.31 103 GLN A N 1
ATOM 812 C CA . GLN A 1 103 ? 9.898 30.625 -4.098 1 73.31 103 GLN A CA 1
ATOM 813 C C . GLN A 1 103 ? 11.352 30.234 -3.842 1 73.31 103 GLN A C 1
ATOM 815 O O . GLN A 1 103 ? 12.258 30.688 -4.547 1 73.31 103 GLN A O 1
ATOM 820 N N . ARG A 1 104 ? 11.547 29.453 -2.859 1 73.31 104 ARG A N 1
ATOM 821 C CA . ARG A 1 104 ? 12.898 29.016 -2.525 1 73.31 104 ARG A CA 1
ATOM 822 C C . ARG A 1 104 ? 13.492 28.172 -3.652 1 73.31 104 ARG A C 1
ATOM 824 O O . ARG A 1 104 ? 14.672 28.312 -3.982 1 73.31 104 ARG A O 1
ATOM 831 N N . ARG A 1 105 ? 12.656 27.328 -4.176 1 76.44 105 ARG A N 1
ATOM 832 C CA . ARG A 1 105 ? 13.117 26.5 -5.281 1 76.44 105 ARG A CA 1
ATOM 833 C C . ARG A 1 105 ? 13.461 27.344 -6.5 1 76.44 105 ARG A C 1
ATOM 835 O O . ARG A 1 105 ? 14.453 27.094 -7.18 1 76.44 105 ARG A O 1
ATOM 842 N N . LEU A 1 106 ? 12.641 28.312 -6.715 1 79.94 106 LEU A N 1
ATOM 843 C CA . LEU A 1 106 ? 12.867 29.219 -7.832 1 79.94 106 LEU A CA 1
ATOM 844 C C . LEU A 1 106 ? 14.148 30.031 -7.629 1 79.94 106 LEU A C 1
ATOM 846 O O . LEU A 1 106 ? 14.93 30.188 -8.562 1 79.94 106 LEU A O 1
ATOM 850 N N . GLN A 1 107 ? 14.391 30.438 -6.449 1 80.44 107 GLN A N 1
ATOM 851 C CA . GLN A 1 107 ? 15.586 31.219 -6.125 1 80.44 107 GLN A CA 1
ATOM 852 C C . GLN A 1 107 ? 16.844 30.375 -6.27 1 80.44 107 GLN A C 1
ATOM 854 O O . GLN A 1 107 ? 17.859 30.844 -6.793 1 80.44 107 GLN A O 1
ATOM 859 N N . ALA A 1 108 ? 16.703 29.094 -5.91 1 79.69 108 ALA A N 1
ATOM 860 C CA . ALA A 1 108 ? 17.844 28.188 -6.02 1 79.69 108 ALA A CA 1
ATOM 861 C C . ALA A 1 108 ? 18.188 27.906 -7.48 1 79.69 108 ALA A C 1
ATOM 863 O O . ALA A 1 108 ? 19.359 27.812 -7.844 1 79.69 108 ALA A O 1
ATOM 864 N N . LEU A 1 109 ? 17.156 27.797 -8.219 1 79.94 109 LEU A N 1
ATOM 865 C CA . LEU A 1 109 ? 17.328 27.594 -9.656 1 79.94 109 LEU A CA 1
ATOM 866 C C . LEU A 1 109 ? 17.984 28.797 -10.305 1 79.94 109 LEU A C 1
ATOM 868 O O . LEU A 1 109 ? 18.844 28.656 -11.18 1 79.94 109 LEU A O 1
ATOM 872 N N . GLN A 1 110 ? 17.578 30 -9.93 1 80.94 110 GLN A N 1
ATOM 873 C CA . GLN A 1 110 ? 18.141 31.25 -10.461 1 80.94 110 GLN A CA 1
ATOM 874 C C . GLN A 1 110 ? 19.609 31.406 -10.07 1 80.94 110 GLN A C 1
ATOM 876 O O . GLN A 1 110 ? 20.438 31.812 -10.883 1 80.94 110 GLN A O 1
ATOM 881 N N . GLU A 1 111 ? 19.875 30.953 -8.867 1 81.12 111 GLU A N 1
ATOM 882 C CA . GLU A 1 111 ? 21.234 31.078 -8.359 1 81.12 111 GLU A CA 1
ATOM 883 C C . GLU A 1 111 ? 22.172 30.094 -9.062 1 81.12 111 GLU A C 1
ATOM 885 O O . GLU A 1 111 ? 23.328 30.438 -9.352 1 81.12 111 GLU A O 1
ATOM 890 N N . ASN A 1 112 ? 21.625 28.938 -9.336 1 82 112 ASN A N 1
ATOM 891 C CA . ASN A 1 112 ? 22.422 27.953 -10.07 1 82 112 ASN A CA 1
ATOM 892 C C . ASN A 1 112 ? 22.656 28.391 -11.516 1 82 112 ASN A C 1
ATOM 894 O O . ASN A 1 112 ? 23.719 28.109 -12.086 1 82 112 ASN A O 1
ATOM 898 N N . ARG A 1 113 ? 21.688 29 -12.117 1 79.56 113 ARG A N 1
ATOM 899 C CA . ARG A 1 113 ? 21.828 29.516 -13.477 1 79.56 113 ARG A CA 1
ATOM 900 C C . ARG A 1 113 ? 22.859 30.641 -13.531 1 79.56 113 ARG A C 1
ATOM 902 O O . ARG A 1 113 ? 23.672 30.688 -14.461 1 79.56 113 ARG A O 1
ATOM 909 N N . ASP A 1 114 ? 22.766 31.5 -12.578 1 80.38 114 ASP A N 1
ATOM 910 C CA . ASP A 1 114 ? 23.688 32.625 -12.508 1 80.38 114 ASP A CA 1
ATOM 911 C C . ASP A 1 114 ? 25.125 32.156 -12.297 1 80.38 114 ASP A C 1
ATOM 913 O O . ASP A 1 114 ? 26.062 32.719 -12.859 1 80.38 114 ASP A O 1
ATOM 917 N N . GLU A 1 115 ? 25.219 31.125 -11.609 1 79.88 115 GLU A N 1
ATOM 918 C CA . GLU A 1 115 ? 26.547 30.578 -11.352 1 79.88 115 GLU A CA 1
ATOM 919 C C . GLU A 1 115 ? 27.109 29.906 -12.586 1 79.88 115 GLU A C 1
ATOM 921 O O . GLU A 1 115 ? 28.312 30 -12.867 1 79.88 115 GLU A O 1
ATOM 926 N N . ASN A 1 116 ? 26.375 29.203 -13.312 1 83.38 116 ASN A N 1
ATOM 927 C CA . ASN A 1 116 ? 26.828 28.562 -14.539 1 83.38 116 ASN A CA 1
ATOM 928 C C . ASN A 1 116 ? 27.141 29.578 -15.633 1 83.38 116 ASN A C 1
ATOM 930 O O . ASN A 1 116 ? 28.062 29.391 -16.422 1 83.38 116 ASN A O 1
ATOM 934 N N . ASP A 1 117 ? 26.375 30.594 -15.781 1 79.38 117 ASP A N 1
ATOM 935 C CA . ASP A 1 117 ? 26.625 31.656 -16.734 1 79.38 117 ASP A CA 1
ATOM 936 C C . ASP A 1 117 ? 27.922 32.375 -16.422 1 79.38 117 ASP A C 1
ATOM 938 O O . ASP A 1 117 ? 28.641 32.812 -17.328 1 79.38 117 ASP A O 1
ATOM 942 N N . GLU A 1 118 ? 28.25 32.531 -15.234 1 73.19 118 GLU A N 1
ATOM 943 C CA . GLU A 1 118 ? 29.5 33.156 -14.836 1 73.19 118 GLU A CA 1
ATOM 944 C C . GLU A 1 118 ? 30.703 32.281 -15.188 1 73.19 118 GLU A C 1
ATOM 946 O O . GLU A 1 118 ? 31.766 32.812 -15.562 1 73.19 118 GLU A O 1
ATOM 951 N N . ASP A 1 119 ? 30.609 31.047 -15.156 1 70.88 119 ASP A N 1
ATOM 952 C CA . ASP A 1 119 ? 31.719 30.156 -15.492 1 70.88 119 ASP A CA 1
ATOM 953 C C . ASP A 1 119 ? 31.969 30.125 -17 1 70.88 119 ASP A C 1
ATOM 955 O O . ASP A 1 119 ? 33.094 29.969 -17.438 1 70.88 119 ASP A O 1
ATOM 959 N N . ASP A 1 120 ? 30.969 30.25 -17.797 1 67.12 120 ASP A N 1
ATOM 960 C CA . ASP A 1 120 ? 31.156 30.25 -19.25 1 67.12 120 ASP A CA 1
ATOM 961 C C . ASP A 1 120 ? 31.797 31.547 -19.719 1 67.12 120 ASP A C 1
ATOM 963 O O . ASP A 1 120 ? 32.406 31.594 -20.797 1 67.12 120 ASP A O 1
ATOM 967 N N . ASP A 1 121 ? 31.641 32.594 -19.047 1 64.12 121 ASP A N 1
ATOM 968 C CA . ASP A 1 121 ? 32.219 33.844 -19.484 1 64.12 121 ASP A CA 1
ATOM 969 C C . ASP A 1 121 ? 33.688 33.969 -19.094 1 64.12 121 ASP A C 1
ATOM 971 O O . ASP A 1 121 ? 34.375 34.844 -19.578 1 64.12 121 ASP A O 1
ATOM 975 N N . ASP A 1 122 ? 34.156 33.188 -18.234 1 52.62 122 ASP A N 1
ATOM 976 C CA . ASP A 1 122 ? 35.594 33.25 -18.062 1 52.62 122 ASP A CA 1
ATOM 977 C C . ASP A 1 122 ? 36.312 32.25 -18.984 1 52.62 122 ASP A C 1
ATOM 979 O O . ASP A 1 122 ? 35.844 31.141 -19.172 1 52.62 122 ASP A O 1
ATOM 983 N N . MET B 1 1 ? -26.453 7.688 22.859 1 18.77 1 MET B N 1
ATOM 984 C CA . MET B 1 1 ? -27.219 7.773 21.625 1 18.77 1 MET B CA 1
ATOM 985 C C . MET B 1 1 ? -26.281 7.891 20.422 1 18.77 1 MET B C 1
ATOM 987 O O . MET B 1 1 ? -25.531 8.859 20.297 1 18.77 1 MET B O 1
ATOM 991 N N . ALA B 1 2 ? -25.766 6.742 20.062 1 24.92 2 ALA B N 1
ATOM 992 C CA . ALA B 1 2 ? -24.734 6.625 19.047 1 24.92 2 ALA B CA 1
ATOM 993 C C . ALA B 1 2 ? -25.203 7.215 17.719 1 24.92 2 ALA B C 1
ATOM 995 O O . ALA B 1 2 ? -26.266 6.844 17.203 1 24.92 2 ALA B O 1
ATOM 996 N N 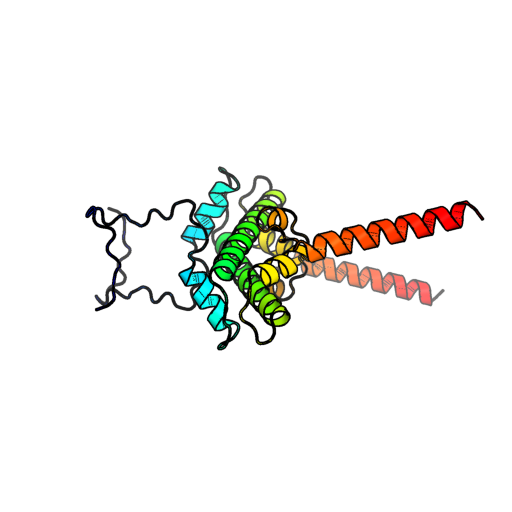. ILE B 1 3 ? -25 8.469 17.5 1 26.41 3 ILE B N 1
ATOM 997 C CA . ILE B 1 3 ? -25.578 9.273 16.422 1 26.41 3 ILE B CA 1
ATOM 998 C C . ILE B 1 3 ? -25.266 8.641 15.07 1 26.41 3 ILE B C 1
ATOM 1000 O O . ILE B 1 3 ? -24.109 8.578 14.664 1 26.41 3 ILE B O 1
ATOM 1004 N N . CYS B 1 4 ? -25.906 7.523 14.773 1 30.73 4 CYS B N 1
ATOM 1005 C CA . CYS B 1 4 ? -26.109 6.973 13.438 1 30.73 4 CYS B CA 1
ATOM 1006 C C . CYS B 1 4 ? -26.516 8.062 12.453 1 30.73 4 CYS B C 1
ATOM 1008 O O . CYS B 1 4 ? -27.578 8.672 12.594 1 30.73 4 CYS B O 1
ATOM 1010 N N . THR B 1 5 ? -25.703 9.023 12.164 1 31.09 5 THR B N 1
ATOM 1011 C CA . THR B 1 5 ? -26.25 10.023 11.258 1 31.09 5 THR B CA 1
ATOM 1012 C C . THR B 1 5 ? -26.953 9.352 10.078 1 31.09 5 THR B C 1
ATOM 1014 O O . THR B 1 5 ? -26.359 8.539 9.375 1 31.09 5 THR B O 1
ATOM 1017 N N . LYS B 1 6 ? -28.172 9.109 10.227 1 26.55 6 LYS B N 1
ATOM 1018 C CA . LYS B 1 6 ? -29.25 8.578 9.398 1 26.55 6 LYS B CA 1
ATOM 1019 C C . LYS B 1 6 ? -29.188 9.156 7.984 1 26.55 6 LYS B C 1
ATOM 1021 O O . LYS B 1 6 ? -29.156 10.375 7.809 1 26.55 6 LYS B O 1
ATOM 1026 N N . ASP B 1 7 ? -28.562 8.703 6.965 1 33.44 7 ASP B N 1
ATOM 1027 C CA . ASP B 1 7 ? -29.062 9.25 5.707 1 33.44 7 ASP B CA 1
ATOM 1028 C C . ASP B 1 7 ? -30.5 8.812 5.453 1 33.44 7 ASP B C 1
ATOM 1030 O O . ASP B 1 7 ? -30.938 7.773 5.949 1 33.44 7 ASP B O 1
ATOM 1034 N N . TYR B 1 8 ? -31.625 9.609 5.289 1 31.92 8 TYR B N 1
ATOM 1035 C CA . TYR B 1 8 ? -33.094 9.633 5.152 1 31.92 8 TYR B CA 1
ATOM 1036 C C . TYR B 1 8 ? -33.594 8.414 4.395 1 31.92 8 TYR B C 1
ATOM 1038 O O . TYR B 1 8 ? -34.625 7.859 4.723 1 31.92 8 TYR B O 1
ATOM 1046 N N . HIS B 1 9 ? -33.406 8.281 2.975 1 35.97 9 HIS B N 1
ATOM 1047 C CA . HIS B 1 9 ? -34.344 7.688 2.033 1 35.97 9 HIS B CA 1
ATOM 1048 C C . HIS B 1 9 ? -34.438 6.18 2.234 1 35.97 9 HIS B C 1
ATOM 1050 O O . HIS B 1 9 ? -35.156 5.496 1.495 1 35.97 9 HIS B O 1
ATOM 1056 N N . GLY B 1 10 ? -34.719 5.398 3.324 1 29.81 10 GLY B N 1
ATOM 1057 C CA . GLY B 1 10 ? -35.094 4.035 3.668 1 29.81 10 GLY B CA 1
ATOM 1058 C C . GLY B 1 10 ? -34.156 2.996 3.096 1 29.81 10 GLY B C 1
ATOM 1059 O O . GLY B 1 10 ? -34.375 1.794 3.264 1 29.81 10 GLY B O 1
ATOM 1060 N N . ILE B 1 11 ? -33.938 3.076 1.717 1 28.23 11 ILE B N 1
ATOM 1061 C CA . ILE B 1 11 ? -33.156 2.018 1.08 1 28.23 11 ILE B CA 1
ATOM 1062 C C . ILE B 1 11 ? -31.922 1.708 1.918 1 28.23 11 ILE B C 1
ATOM 1064 O O . ILE B 1 11 ? -31.234 2.621 2.381 1 28.23 11 ILE B O 1
ATOM 1068 N N . TRP B 1 12 ? -32.062 0.754 2.795 1 29.62 12 TRP B N 1
ATOM 1069 C CA . TRP B 1 12 ? -30.875 0.244 3.463 1 29.62 12 TRP B CA 1
ATOM 1070 C C . TRP B 1 12 ? -29.656 0.301 2.535 1 29.62 12 TRP B C 1
ATOM 1072 O O . TRP B 1 12 ? -29.609 -0.403 1.523 1 29.62 12 TRP B O 1
ATOM 1082 N N . ALA B 1 13 ? -29.5 1.418 1.881 1 28.39 13 ALA B N 1
ATOM 1083 C CA . ALA B 1 13 ? -28.484 1.52 0.842 1 28.39 13 ALA B CA 1
ATOM 1084 C C . ALA B 1 13 ? -27.234 0.731 1.224 1 28.39 13 ALA B C 1
ATOM 1086 O O . ALA B 1 13 ? -26.656 0.956 2.287 1 28.39 13 ALA B O 1
ATOM 1087 N N . ALA B 1 14 ? -27.219 -0.641 1.146 1 31.22 14 ALA B N 1
ATOM 1088 C CA . ALA B 1 14 ? -25.938 -1.352 1.087 1 31.22 14 ALA B CA 1
ATOM 1089 C C . ALA B 1 14 ? -24.812 -0.412 0.689 1 31.22 14 ALA B C 1
ATOM 1091 O O . ALA B 1 14 ? -24.938 0.36 -0.264 1 31.22 14 ALA B O 1
ATOM 1092 N N . THR B 1 15 ? -24.406 0.374 1.612 1 33.78 15 THR B N 1
ATOM 1093 C CA . THR B 1 15 ? -23.359 1.299 1.169 1 33.78 15 THR B CA 1
ATOM 1094 C C . THR B 1 15 ? -22.672 0.778 -0.09 1 33.78 15 THR B C 1
ATOM 1096 O O . THR B 1 15 ? -22.016 -0.258 -0.055 1 33.78 15 THR B O 1
ATOM 1099 N N . PRO B 1 16 ? -23.297 0.605 -1.154 1 33.28 16 PRO B N 1
ATOM 1100 C CA . PRO B 1 16 ? -22.609 0.155 -2.365 1 33.28 16 PRO B CA 1
ATOM 1101 C C . PRO B 1 16 ? -21.094 0.373 -2.299 1 33.28 16 PRO B C 1
ATOM 1103 O O . PRO B 1 16 ? -20.641 1.466 -1.949 1 33.28 16 PRO B O 1
ATOM 1106 N N . THR B 1 17 ? -20.422 -0.594 -1.585 1 37.72 17 THR B N 1
ATOM 1107 C CA . THR B 1 17 ? -18.969 -0.531 -1.665 1 37.72 17 THR B CA 1
ATOM 1108 C C . THR B 1 17 ? -18.516 0.11 -2.977 1 37.72 17 THR B C 1
ATOM 1110 O O . THR B 1 17 ? -18.562 -0.526 -4.031 1 37.72 17 THR B O 1
ATOM 1113 N N . ILE B 1 18 ? -19.172 0.917 -3.535 1 37.34 18 ILE B N 1
ATOM 1114 C CA . ILE B 1 18 ? -18.562 1.664 -4.629 1 37.34 18 ILE B CA 1
ATOM 1115 C C . ILE B 1 18 ? -17.047 1.443 -4.621 1 37.34 18 ILE B C 1
ATOM 1117 O O . ILE B 1 18 ? -16.469 1.125 -3.584 1 37.34 18 ILE B O 1
ATOM 1121 N N . ALA B 1 19 ? -16.453 1.314 -5.754 1 47.28 19 ALA B N 1
ATOM 1122 C CA . ALA B 1 19 ? -15.008 1.164 -5.934 1 47.28 19 ALA B CA 1
ATOM 1123 C C . ALA B 1 19 ? -14.242 1.802 -4.777 1 47.28 19 ALA B C 1
ATOM 1125 O O . ALA B 1 19 ? -13.805 2.953 -4.871 1 47.28 19 ALA B O 1
ATOM 1126 N N . SER B 1 20 ? -14.828 1.722 -3.537 1 51.38 20 SER B N 1
ATOM 1127 C CA . SER B 1 20 ? -14.57 2.498 -2.328 1 51.38 20 SER B CA 1
ATOM 1128 C C . SER B 1 20 ? -13.109 2.381 -1.898 1 51.38 20 SER B C 1
ATOM 1130 O O . SER B 1 20 ? -12.508 1.312 -2.014 1 51.38 20 SER B O 1
ATOM 1132 N N . GLU B 1 21 ? -12.516 3.367 -1.827 1 70.88 21 GLU B N 1
ATOM 1133 C CA . GLU B 1 21 ? -11.258 3.598 -1.122 1 70.88 21 GLU B CA 1
ATOM 1134 C C . GLU B 1 21 ? -11.195 2.797 0.176 1 70.88 21 GLU B C 1
ATOM 1136 O O . GLU B 1 21 ? -12.219 2.295 0.649 1 70.88 21 GLU B O 1
ATOM 1141 N N . ILE B 1 22 ? -10.18 2.244 0.564 1 84.56 22 ILE B N 1
ATOM 1142 C CA . ILE B 1 22 ? -9.969 1.66 1.884 1 84.56 22 ILE B CA 1
ATOM 1143 C C . ILE B 1 22 ? -10.75 2.451 2.932 1 84.56 22 ILE B C 1
ATOM 1145 O O . ILE B 1 22 ? -10.609 3.672 3.029 1 84.56 22 ILE B O 1
ATOM 1149 N N . PRO B 1 23 ? -11.641 1.786 3.605 1 83.56 23 PRO B N 1
ATOM 1150 C CA . PRO B 1 23 ? -12.414 2.523 4.605 1 83.56 23 PRO B CA 1
ATOM 1151 C C . PRO B 1 23 ? -11.531 3.311 5.57 1 83.56 23 PRO B C 1
ATOM 1153 O O . PRO B 1 23 ? -10.547 2.779 6.086 1 83.56 23 PRO B O 1
ATOM 1156 N N . LEU B 1 24 ? -11.93 4.508 5.848 1 87.62 24 LEU B N 1
ATOM 1157 C CA . LEU B 1 24 ? -11.117 5.391 6.672 1 87.62 24 LEU B CA 1
ATOM 1158 C C . LEU B 1 24 ? -11.023 4.863 8.102 1 87.62 24 LEU B C 1
ATOM 1160 O O . LEU B 1 24 ? -9.992 5.031 8.766 1 87.62 24 LEU B O 1
ATOM 1164 N N . ASP B 1 25 ? -12.117 4.254 8.586 1 86.38 25 ASP B N 1
ATOM 1165 C CA . ASP B 1 25 ? -12.102 3.705 9.938 1 86.38 25 ASP B CA 1
ATOM 1166 C C . ASP B 1 25 ? -11.016 2.641 10.086 1 86.38 25 ASP B C 1
ATOM 1168 O O . ASP B 1 25 ? -10.375 2.533 11.133 1 86.38 25 ASP B O 1
ATOM 1172 N N . TYR B 1 26 ? -10.891 1.903 9 1 86.25 26 TYR B N 1
ATOM 1173 C CA . TYR B 1 26 ? -9.836 0.898 8.953 1 86.25 26 TYR B CA 1
ATOM 1174 C C . TYR B 1 26 ? -8.461 1.552 9 1 86.25 26 TYR B C 1
ATOM 1176 O O . TYR B 1 26 ? -7.598 1.146 9.781 1 86.25 26 TYR B O 1
ATOM 1184 N N . VAL B 1 27 ? -8.227 2.529 8.234 1 91.75 27 VAL B N 1
ATOM 1185 C CA . VAL B 1 27 ? -6.961 3.254 8.188 1 91.75 27 VAL B CA 1
ATOM 1186 C C . VAL B 1 27 ? -6.648 3.834 9.57 1 91.75 27 VAL B C 1
ATOM 1188 O O . VAL B 1 27 ? -5.531 3.686 10.07 1 91.75 27 VAL B O 1
ATOM 1191 N N . LYS B 1 28 ? -7.652 4.461 10.172 1 90.69 28 LYS B N 1
ATOM 1192 C CA . LYS B 1 28 ? -7.473 5.066 11.492 1 90.69 28 LYS B CA 1
ATOM 1193 C C . LYS B 1 28 ? -7.07 4.02 12.531 1 90.69 28 LYS B C 1
ATOM 1195 O O . LYS B 1 28 ? -6.18 4.258 13.344 1 90.69 28 LYS B O 1
ATOM 1200 N N . SER B 1 29 ? -7.688 2.926 12.484 1 88.56 29 SER B N 1
ATOM 1201 C CA . SER B 1 29 ? -7.371 1.85 13.422 1 88.56 29 SER B CA 1
ATOM 1202 C C . SER B 1 29 ? -5.941 1.354 13.227 1 88.56 29 SER B C 1
ATOM 1204 O O . SER B 1 29 ? -5.25 1.037 14.203 1 88.56 29 SER B O 1
ATOM 1206 N N . ARG B 1 30 ? -5.504 1.252 11.984 1 89 30 ARG B N 1
ATOM 1207 C CA . ARG B 1 30 ? -4.168 0.748 11.695 1 89 30 ARG B CA 1
ATOM 1208 C C . ARG B 1 30 ? -3.1 1.75 12.117 1 89 30 ARG B C 1
ATOM 1210 O O . ARG B 1 30 ? -2.021 1.36 12.57 1 89 30 ARG B O 1
ATOM 1217 N N . VAL B 1 31 ? -3.412 3.033 11.953 1 90.06 31 VAL B N 1
ATOM 1218 C CA . VAL B 1 31 ? -2.488 4.086 12.352 1 90.06 31 VAL B CA 1
ATOM 1219 C C . VAL B 1 31 ? -2.32 4.074 13.875 1 90.06 31 VAL B C 1
ATOM 1221 O O . VAL B 1 31 ? -1.213 4.258 14.383 1 90.06 31 VAL B O 1
ATOM 1224 N N . LYS B 1 32 ? -3.406 3.811 14.586 1 87.94 32 LYS B N 1
ATOM 1225 C CA . LYS B 1 32 ? -3.371 3.752 16.047 1 87.94 32 LYS B CA 1
ATOM 1226 C C . LYS B 1 32 ? -2.506 2.592 16.531 1 87.94 32 LYS B C 1
ATOM 1228 O O . LYS B 1 32 ? -1.867 2.684 17.578 1 87.94 32 LYS B O 1
ATOM 1233 N N . ILE B 1 33 ? -2.498 1.545 15.789 1 85.75 33 ILE B N 1
ATOM 1234 C CA . ILE B 1 33 ? -1.686 0.384 16.141 1 85.75 33 ILE B CA 1
ATOM 1235 C C . ILE B 1 33 ? -0.206 0.716 15.953 1 85.75 33 ILE B C 1
ATOM 1237 O O . ILE B 1 33 ? 0.648 0.193 16.672 1 85.75 33 ILE B O 1
ATOM 124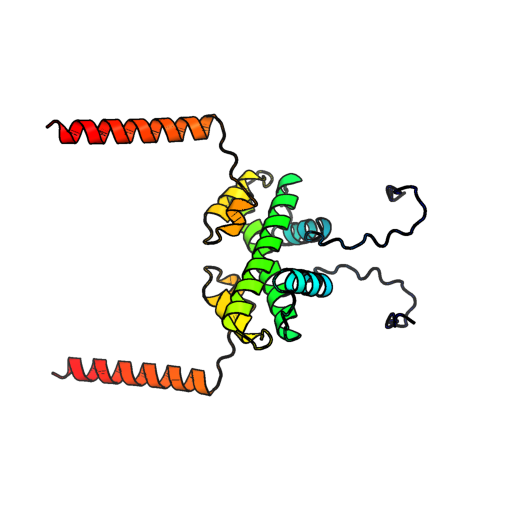1 N N . VAL B 1 34 ? 0.161 1.517 14.992 1 85.88 34 VAL B N 1
ATOM 1242 C CA . VAL B 1 34 ? 1.545 1.901 14.734 1 85.88 34 VAL B CA 1
ATOM 1243 C C . VAL B 1 34 ? 2.105 2.652 15.938 1 85.88 34 VAL B C 1
ATOM 1245 O O . VAL B 1 34 ? 3.207 2.354 16.406 1 85.88 34 VAL B O 1
ATOM 1248 N N . LYS B 1 35 ? 1.387 3.609 16.375 1 82.25 35 LYS B N 1
ATOM 1249 C CA . LYS B 1 35 ? 1.761 4.395 17.531 1 82.25 35 LYS B CA 1
ATOM 1250 C C . LYS B 1 35 ? 0.527 4.84 18.312 1 82.25 35 LYS B C 1
ATOM 1252 O O . LYS B 1 35 ? -0.376 5.465 17.766 1 82.25 35 LYS B O 1
ATOM 1257 N N . ASP B 1 36 ? 0.538 4.5 19.531 1 78.06 36 ASP B N 1
ATOM 1258 C CA . ASP B 1 36 ? -0.626 4.73 20.375 1 78.06 36 ASP B CA 1
ATOM 1259 C C . ASP B 1 36 ? -0.923 6.223 20.5 1 78.06 36 ASP B C 1
ATOM 1261 O O . ASP B 1 36 ? -2.086 6.629 20.547 1 78.06 36 ASP B O 1
ATOM 1265 N N . ASP B 1 37 ? 0.036 6.98 20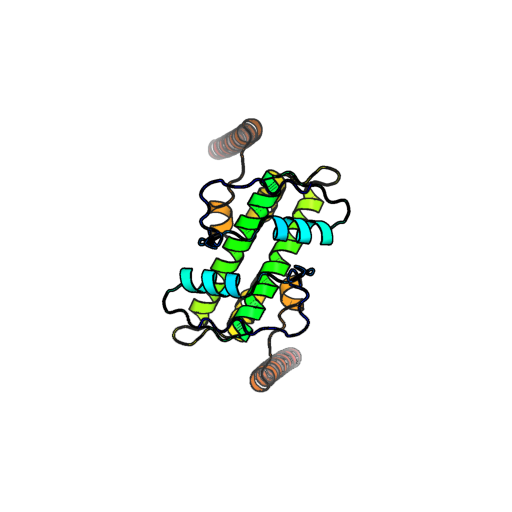.531 1 83.19 37 ASP B N 1
ATOM 1266 C CA . ASP B 1 37 ? -0.181 8.414 20.719 1 83.19 37 ASP B CA 1
ATOM 1267 C C . ASP B 1 37 ? -0.133 9.156 19.391 1 83.19 37 ASP B C 1
ATOM 1269 O O . ASP B 1 37 ? 0.027 10.383 19.359 1 83.19 37 ASP B O 1
ATOM 1273 N N . LEU B 1 38 ? -0.352 8.328 18.391 1 78.88 38 LEU B N 1
ATOM 1274 C CA . LEU B 1 38 ? -0.242 8.953 17.062 1 78.88 38 LEU B CA 1
ATOM 1275 C C . LEU B 1 38 ? -1.493 9.758 16.75 1 78.88 38 LEU B C 1
ATOM 1277 O O . LEU B 1 38 ? -2.613 9.258 16.859 1 78.88 38 LEU B O 1
ATOM 1281 N N . LEU B 1 39 ? -1.316 11.055 16.609 1 87.88 39 LEU B N 1
ATOM 1282 C CA . LEU B 1 39 ? -2.367 11.938 16.125 1 87.88 39 LEU B CA 1
ATOM 1283 C C . LEU B 1 39 ? -2.148 12.289 14.648 1 87.88 39 LEU B C 1
ATOM 1285 O 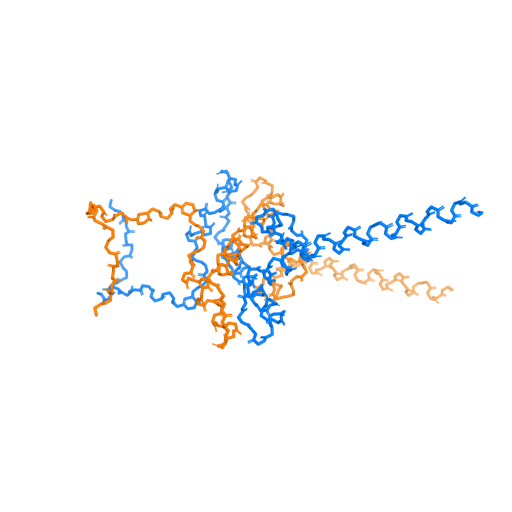O . LEU B 1 39 ? -1.008 12.406 14.195 1 87.88 39 LEU B O 1
ATOM 1289 N N . ALA B 1 40 ? -3.24 12.273 13.945 1 95.44 40 ALA B N 1
ATOM 1290 C CA . ALA B 1 40 ? -3.174 12.648 12.539 1 95.44 40 ALA B CA 1
ATOM 1291 C C . ALA B 1 40 ? -4.359 13.523 12.141 1 95.44 40 ALA B C 1
ATOM 1293 O O . ALA B 1 40 ? -5.457 13.375 12.68 1 95.44 40 ALA B O 1
ATOM 1294 N N . GLU B 1 41 ? -4.023 14.461 11.289 1 94.62 41 GLU B N 1
ATOM 1295 C CA . GLU B 1 41 ? -5.102 15.25 10.695 1 94.62 41 GLU B CA 1
ATOM 1296 C C . GLU B 1 41 ? -5.992 14.391 9.805 1 94.62 41 GLU B C 1
ATOM 1298 O O . GLU B 1 41 ? -5.562 13.352 9.305 1 94.62 41 GLU B O 1
ATOM 1303 N N . GLU B 1 42 ? -7.23 14.836 9.688 1 93.69 42 GLU B N 1
ATOM 1304 C CA . GLU B 1 42 ? -8.188 14.078 8.875 1 93.69 42 GLU B CA 1
ATOM 1305 C C . GLU B 1 42 ? -7.676 13.883 7.453 1 93.69 42 GLU B C 1
ATOM 1307 O O . GLU B 1 42 ? -7.824 12.805 6.879 1 93.69 42 GLU B O 1
ATOM 1312 N N . GLU B 1 43 ? -7.074 14.859 6.836 1 94.31 43 GLU B N 1
ATOM 1313 C CA . GLU B 1 43 ? -6.57 14.781 5.469 1 94.31 43 GLU B CA 1
ATOM 1314 C C . GLU B 1 43 ? -5.434 13.766 5.355 1 94.31 43 GLU B C 1
ATOM 1316 O O . GLU B 1 43 ? -5.234 13.172 4.293 1 94.31 43 GLU B O 1
ATOM 1321 N N . ALA B 1 44 ? -4.742 13.641 6.438 1 96.06 44 ALA B N 1
ATOM 1322 C CA . ALA B 1 44 ? -3.666 12.648 6.453 1 96.06 44 ALA B CA 1
ATOM 1323 C C . ALA B 1 44 ? -4.219 11.234 6.316 1 96.06 44 ALA B C 1
ATOM 1325 O O . ALA B 1 44 ? -3.682 10.422 5.559 1 96.06 44 ALA B O 1
ATOM 1326 N N . PHE B 1 45 ? -5.285 10.992 6.988 1 94.12 45 PHE B N 1
ATOM 1327 C CA . PHE B 1 45 ? -5.902 9.672 6.887 1 94.12 45 PHE B CA 1
ATOM 1328 C C . PHE B 1 45 ? -6.383 9.414 5.465 1 94.12 45 PHE B C 1
ATOM 1330 O O . PHE B 1 45 ? -6.223 8.305 4.941 1 94.12 45 PHE B O 1
ATOM 1337 N N . VAL B 1 46 ? -6.934 10.367 4.84 1 93.94 46 VAL B N 1
ATOM 1338 C CA . VAL B 1 46 ? -7.398 10.258 3.461 1 93.94 46 VAL B CA 1
ATOM 1339 C C . VAL B 1 46 ? -6.215 9.977 2.537 1 93.94 46 VAL B C 1
ATOM 1341 O O . VAL B 1 46 ? -6.301 9.125 1.653 1 93.94 46 VAL B O 1
ATOM 1344 N N . ALA B 1 47 ? -5.117 10.672 2.746 1 95.12 47 ALA B N 1
ATOM 1345 C CA . ALA B 1 47 ? -3.918 10.5 1.933 1 95.12 47 ALA B CA 1
ATOM 1346 C C . ALA B 1 47 ? -3.359 9.086 2.074 1 95.12 47 ALA B C 1
ATOM 1348 O O . ALA B 1 47 ? -2.971 8.461 1.083 1 95.12 47 ALA B O 1
ATOM 1349 N N . ILE B 1 48 ? -3.326 8.625 3.318 1 95.81 48 ILE B N 1
ATOM 1350 C CA . ILE B 1 48 ? -2.83 7.273 3.562 1 95.81 48 ILE B CA 1
ATOM 1351 C C . ILE B 1 48 ? -3.715 6.258 2.84 1 95.81 48 ILE B C 1
ATOM 1353 O O . ILE B 1 48 ? -3.213 5.32 2.217 1 95.81 48 ILE B O 1
ATOM 1357 N N . SER B 1 49 ? -5.012 6.461 2.945 1 93.56 49 SER B N 1
ATOM 1358 C CA . SER B 1 49 ? -5.965 5.57 2.295 1 93.56 49 SER B CA 1
ATOM 1359 C C . SER B 1 49 ? -5.742 5.531 0.786 1 93.56 49 SER B C 1
ATOM 1361 O O . SER B 1 49 ? -5.656 4.453 0.194 1 93.56 49 SER B O 1
ATOM 1363 N N . LYS B 1 50 ? -5.613 6.645 0.188 1 93 50 LYS B N 1
ATOM 1364 C CA . LYS B 1 50 ? -5.398 6.738 -1.253 1 93 50 LYS B CA 1
ATOM 1365 C C . LYS B 1 50 ? -4.059 6.117 -1.648 1 93 50 LYS B C 1
ATOM 1367 O O . LYS B 1 50 ? -3.965 5.434 -2.67 1 93 50 LYS B O 1
ATOM 1372 N N . ALA B 1 51 ? -3.014 6.406 -0.879 1 95.56 51 ALA B N 1
ATOM 1373 C CA . ALA B 1 51 ? -1.69 5.852 -1.149 1 95.56 51 ALA B CA 1
ATOM 1374 C C . ALA B 1 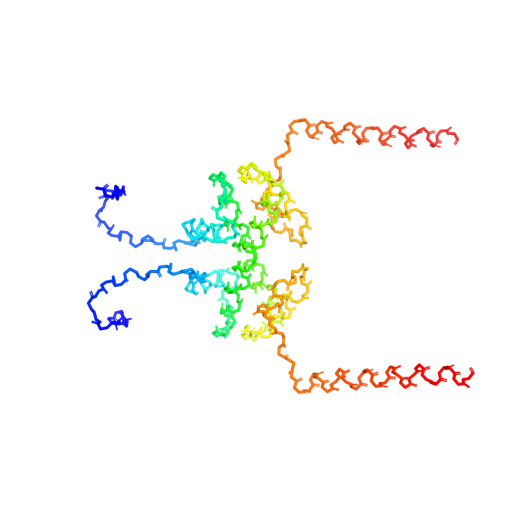51 ? -1.715 4.324 -1.093 1 95.56 51 ALA B C 1
ATOM 1376 O O . ALA B 1 51 ? -1.183 3.658 -1.982 1 95.56 51 ALA B O 1
ATOM 1377 N N . ALA B 1 52 ? -2.365 3.799 -0.056 1 94.88 52 ALA B N 1
ATOM 1378 C CA . ALA B 1 52 ? -2.445 2.35 0.102 1 94.88 52 ALA B CA 1
ATOM 1379 C C . ALA B 1 52 ? -3.215 1.712 -1.05 1 94.88 52 ALA B C 1
ATOM 1381 O O . ALA B 1 52 ? -2.832 0.653 -1.552 1 94.88 52 ALA B O 1
ATOM 1382 N N . GLU B 1 53 ? -4.281 2.336 -1.436 1 92.44 53 GLU B N 1
ATOM 1383 C CA . GLU B 1 53 ? -5.059 1.839 -2.568 1 92.44 53 GLU B CA 1
ATOM 1384 C C . GLU B 1 53 ? -4.23 1.845 -3.85 1 92.44 53 GLU B C 1
ATOM 1386 O O . GLU B 1 53 ? -4.266 0.886 -4.625 1 92.44 53 GLU B O 1
ATOM 1391 N N . THR B 1 54 ? -3.598 2.91 -4.094 1 93.44 54 THR B N 1
ATOM 1392 C CA . THR B 1 54 ? -2.75 3.035 -5.273 1 93.44 54 THR B CA 1
ATOM 1393 C C . THR B 1 54 ? -1.646 1.98 -5.262 1 93.44 54 THR B C 1
ATOM 1395 O O . THR B 1 54 ? -1.354 1.368 -6.293 1 93.44 54 THR B O 1
ATOM 1398 N N . PHE B 1 55 ? -1.069 1.786 -4.098 1 94.12 55 PHE B N 1
ATOM 1399 C CA . PHE B 1 55 ? -0.067 0.739 -3.938 1 94.12 55 PHE B CA 1
ATOM 1400 C C . PHE B 1 55 ? -0.646 -0.624 -4.293 1 94.12 55 PHE B C 1
ATOM 1402 O O . PHE B 1 55 ? -0.038 -1.385 -5.051 1 94.12 55 PHE B O 1
ATOM 1409 N N . LEU B 1 56 ? -1.755 -0.929 -3.76 1 94.75 56 LEU B N 1
ATOM 1410 C CA . LEU B 1 56 ? -2.436 -2.195 -4.012 1 94.75 56 LEU B CA 1
ATOM 1411 C C . LEU B 1 56 ? -2.678 -2.395 -5.504 1 94.75 56 LEU B C 1
ATOM 1413 O O . LEU B 1 56 ? -2.416 -3.473 -6.039 1 94.75 56 LEU B O 1
ATOM 1417 N N . ARG B 1 57 ? -3.139 -1.436 -6.164 1 92 57 ARG B N 1
ATOM 1418 C CA . ARG B 1 57 ? -3.412 -1.508 -7.594 1 92 57 ARG B CA 1
ATOM 1419 C C . ARG B 1 57 ? -2.127 -1.726 -8.391 1 92 57 ARG B C 1
ATOM 1421 O O . ARG B 1 57 ? -2.104 -2.508 -9.336 1 92 57 ARG B O 1
ATOM 1428 N N . ASN B 1 58 ? -1.135 -0.974 -8.023 1 93.5 58 ASN B N 1
ATOM 1429 C CA . ASN B 1 58 ? 0.145 -1.129 -8.711 1 93.5 58 ASN B CA 1
ATOM 1430 C C . ASN B 1 58 ? 0.716 -2.531 -8.516 1 93.5 58 ASN B C 1
ATOM 1432 O O . ASN B 1 58 ? 1.248 -3.123 -9.461 1 93.5 58 ASN B O 1
ATOM 1436 N N . LEU B 1 59 ? 0.646 -3 -7.32 1 94.69 59 LEU B N 1
ATOM 1437 C CA . LEU B 1 59 ? 1.106 -4.352 -7.02 1 94.69 59 LEU B CA 1
ATOM 1438 C C . LEU B 1 59 ? 0.369 -5.379 -7.867 1 94.69 59 LEU B C 1
ATOM 1440 O O . LEU B 1 59 ? 0.991 -6.266 -8.453 1 94.69 59 LEU B O 1
ATOM 1444 N N . ALA B 1 60 ? -0.922 -5.273 -7.941 1 94.81 60 ALA B N 1
ATOM 1445 C CA . ALA B 1 60 ? -1.733 -6.18 -8.75 1 94.81 60 ALA B CA 1
ATOM 1446 C C . ALA B 1 60 ? -1.34 -6.098 -10.227 1 94.81 60 ALA B C 1
ATOM 1448 O O . ALA B 1 60 ? -1.21 -7.125 -10.898 1 94.81 60 ALA B O 1
ATOM 1449 N N . ARG B 1 61 ? -1.182 -4.887 -10.656 1 93.81 61 ARG B N 1
ATOM 1450 C CA . ARG B 1 61 ? -0.833 -4.672 -12.055 1 93.81 61 ARG B CA 1
ATOM 1451 C C . ARG B 1 61 ? 0.519 -5.293 -12.391 1 93.81 61 ARG B C 1
ATOM 1453 O O . ARG B 1 61 ? 0.649 -6.02 -13.375 1 93.81 61 ARG B O 1
ATOM 1460 N N . GLU B 1 62 ? 1.519 -4.992 -11.602 1 94.44 62 GLU B N 1
ATOM 1461 C CA . GLU B 1 62 ? 2.852 -5.539 -11.836 1 94.44 62 GLU B CA 1
ATOM 1462 C C . GLU B 1 62 ? 2.85 -7.062 -11.742 1 94.44 62 GLU B C 1
ATOM 1464 O O . GLU B 1 62 ? 3.533 -7.738 -12.516 1 94.44 62 GLU B O 1
ATOM 1469 N N . SER B 1 63 ? 2.113 -7.605 -10.805 1 96.06 63 SER B N 1
ATOM 1470 C CA . SER B 1 63 ? 2.02 -9.055 -10.648 1 96.06 63 SER B CA 1
ATOM 1471 C C . SER B 1 63 ? 1.32 -9.688 -11.844 1 96.06 63 SER B C 1
ATOM 1473 O O . SER B 1 63 ? 1.707 -10.773 -12.289 1 96.06 63 SER B O 1
ATOM 1475 N N . SER B 1 64 ? 0.326 -9.016 -12.305 1 95 64 SER B N 1
ATOM 1476 C CA . SER B 1 64 ? -0.363 -9.5 -13.5 1 95 64 SER B CA 1
ATOM 1477 C C . SER B 1 64 ? 0.571 -9.531 -14.703 1 95 64 SER B C 1
ATOM 1479 O O . SER B 1 64 ? 0.536 -10.469 -15.5 1 95 64 SER B O 1
ATOM 1481 N N . ASN B 1 65 ? 1.364 -8.508 -14.828 1 94.19 65 ASN B N 1
ATOM 1482 C CA . ASN B 1 65 ? 2.348 -8.461 -15.906 1 94.19 65 ASN B CA 1
ATOM 1483 C C . ASN B 1 65 ? 3.326 -9.625 -15.82 1 94.19 65 ASN B C 1
ATOM 1485 O O . ASN B 1 65 ? 3.697 -10.211 -16.844 1 94.19 65 ASN B O 1
ATOM 1489 N N . LEU B 1 66 ? 3.721 -9.945 -14.656 1 94.62 66 LEU B N 1
ATOM 1490 C CA . LEU B 1 66 ? 4.648 -11.047 -14.445 1 94.62 66 LEU B CA 1
ATOM 1491 C C . LEU B 1 66 ? 3.986 -12.383 -14.773 1 94.62 66 LEU B C 1
ATOM 1493 O O . LEU B 1 66 ? 4.613 -13.266 -15.359 1 94.62 66 LEU B O 1
ATOM 1497 N N . ALA B 1 67 ? 2.725 -12.531 -14.367 1 93.88 67 ALA B N 1
ATOM 1498 C CA . ALA B 1 67 ? 1.98 -13.773 -14.555 1 93.88 67 ALA B CA 1
ATOM 1499 C C . ALA B 1 67 ? 1.672 -14.016 -16.031 1 93.88 67 ALA B C 1
ATOM 1501 O O . ALA B 1 67 ? 1.491 -15.156 -16.453 1 93.88 67 ALA B O 1
ATOM 1502 N N . GLY B 1 68 ? 1.509 -12.898 -16.75 1 92.38 68 GLY B N 1
ATOM 1503 C CA . GLY B 1 68 ? 1.143 -13.031 -18.141 1 92.38 68 GLY B CA 1
ATOM 1504 C C . GLY B 1 68 ? -0.298 -13.461 -18.344 1 92.38 68 GLY B C 1
ATOM 1505 O O . GLY B 1 68 ? -1.222 -12.797 -17.875 1 92.38 68 GLY B O 1
ATOM 1506 N N . ASN B 1 69 ? -0.526 -14.586 -18.969 1 91.25 69 ASN B N 1
ATOM 1507 C CA . ASN B 1 69 ? -1.867 -15.086 -19.25 1 91.25 69 ASN B CA 1
ATOM 1508 C C . ASN B 1 69 ? -2.314 -16.109 -18.219 1 91.25 69 ASN B C 1
ATOM 1510 O O . ASN B 1 69 ? -3.393 -16.703 -18.344 1 91.25 69 ASN B O 1
ATOM 1514 N N . GLU B 1 70 ? -1.479 -16.312 -17.281 1 93.88 70 GLU B N 1
ATOM 1515 C CA . GLU B 1 70 ? -1.822 -17.203 -16.188 1 93.88 70 GLU B CA 1
ATOM 1516 C C . GLU B 1 70 ? -2.43 -16.453 -15.008 1 93.88 70 GLU B C 1
ATOM 1518 O O . GLU B 1 70 ? -2.254 -15.234 -14.891 1 93.88 70 GLU B O 1
ATOM 1523 N N . PRO B 1 71 ? -3.215 -17.156 -14.242 1 95 71 PRO B N 1
ATOM 1524 C CA . PRO B 1 71 ? -3.682 -16.5 -13.016 1 95 71 PRO B CA 1
ATOM 1525 C C . PRO B 1 71 ? -2.533 -16.047 -12.117 1 95 71 PRO B C 1
ATOM 1527 O O . PRO B 1 71 ? -1.515 -16.734 -12.016 1 95 71 PRO B O 1
ATOM 1530 N N . ILE B 1 72 ? -2.691 -14.891 -11.516 1 96.06 72 ILE B N 1
ATOM 1531 C CA . ILE B 1 72 ? -1.683 -14.375 -10.594 1 96.06 72 ILE B CA 1
ATOM 1532 C C . ILE B 1 72 ? -1.484 -15.359 -9.445 1 96.06 72 ILE B C 1
ATOM 1534 O O . ILE B 1 72 ? -2.455 -15.828 -8.844 1 96.06 72 ILE B O 1
ATOM 1538 N N . SER B 1 73 ? -0.303 -15.664 -9.109 1 95.81 73 SER B N 1
ATOM 1539 C CA . SER B 1 73 ? 0.033 -16.562 -8.016 1 95.81 73 SER B CA 1
ATOM 1540 C C . SER B 1 73 ? 0.681 -15.812 -6.859 1 95.81 73 SER B C 1
ATOM 1542 O O . SER B 1 73 ? 1.046 -14.648 -6.996 1 95.81 73 SER B O 1
ATOM 1544 N N . TYR B 1 74 ? 0.755 -16.531 -5.746 1 95 74 TYR B N 1
ATOM 1545 C CA . TYR B 1 74 ? 1.5 -16 -4.605 1 95 74 TYR B CA 1
ATOM 1546 C C . TYR B 1 74 ? 2.908 -15.594 -5.016 1 95 74 TYR B C 1
ATOM 1548 O O . TYR B 1 74 ? 3.391 -14.531 -4.625 1 95 74 TYR B O 1
ATOM 1556 N N . ASP B 1 75 ? 3.555 -16.469 -5.781 1 94.62 75 ASP B N 1
ATOM 1557 C CA . ASP B 1 75 ? 4.945 -16.234 -6.164 1 94.62 75 ASP B CA 1
ATOM 1558 C C . ASP B 1 75 ? 5.09 -14.969 -6.992 1 94.62 75 ASP B C 1
ATOM 1560 O O . ASP B 1 75 ? 6.105 -14.273 -6.898 1 94.62 75 ASP B O 1
ATOM 1564 N N . ASP B 1 76 ? 4.133 -14.695 -7.84 1 95.69 76 ASP B N 1
ATOM 1565 C CA . ASP B 1 76 ? 4.168 -13.461 -8.617 1 95.69 76 ASP B CA 1
ATOM 1566 C C . ASP B 1 76 ? 4.176 -12.234 -7.703 1 95.69 76 ASP B C 1
ATOM 1568 O O . ASP B 1 76 ? 4.961 -11.305 -7.91 1 95.69 76 ASP B O 1
ATOM 1572 N N . ILE B 1 77 ? 3.34 -12.289 -6.652 1 96.38 77 ILE B N 1
ATOM 1573 C CA . ILE B 1 77 ? 3.254 -11.172 -5.719 1 96.38 77 ILE B CA 1
ATOM 1574 C C . ILE B 1 77 ? 4.566 -11.039 -4.949 1 96.38 77 ILE B C 1
ATOM 1576 O O . ILE B 1 77 ? 5.125 -9.938 -4.848 1 96.38 77 ILE B O 1
ATOM 1580 N N . ALA B 1 78 ? 5.051 -12.172 -4.441 1 94.88 78 ALA B N 1
ATOM 1581 C CA . ALA B 1 78 ? 6.293 -12.172 -3.67 1 94.88 78 ALA B CA 1
ATOM 1582 C C . ALA B 1 78 ? 7.453 -11.625 -4.492 1 94.88 78 ALA B C 1
ATOM 1584 O O . ALA B 1 78 ? 8.258 -10.836 -3.986 1 94.88 78 ALA B O 1
ATOM 1585 N N . ASN B 1 79 ? 7.512 -11.992 -5.719 1 93.94 79 ASN B N 1
ATOM 1586 C CA . ASN B 1 79 ? 8.586 -11.539 -6.594 1 93.94 79 ASN B CA 1
ATOM 1587 C C . ASN B 1 79 ? 8.547 -10.023 -6.797 1 93.94 79 ASN B C 1
ATOM 1589 O O . ASN B 1 79 ? 9.586 -9.367 -6.824 1 93.94 79 ASN B O 1
ATOM 1593 N N . VAL B 1 80 ? 7.383 -9.484 -6.984 1 94.25 80 VAL B N 1
ATOM 1594 C CA . VAL B 1 80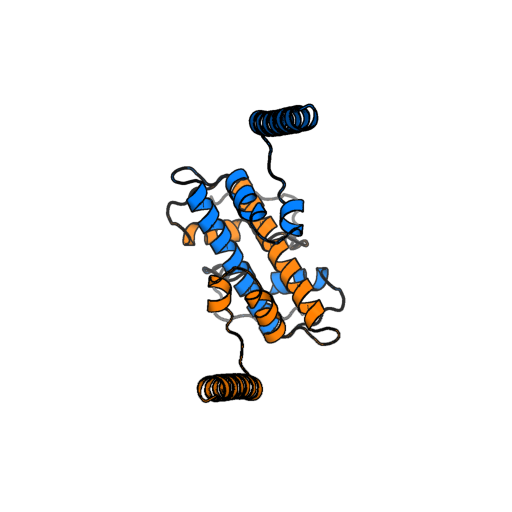 ? 7.246 -8.039 -7.164 1 94.25 80 VAL B CA 1
ATOM 1595 C C . VAL B 1 80 ? 7.652 -7.32 -5.883 1 94.25 80 VAL B C 1
ATOM 1597 O O . VAL B 1 80 ? 8.383 -6.332 -5.922 1 94.25 80 VAL B O 1
ATOM 1600 N N . VAL B 1 81 ? 7.199 -7.812 -4.715 1 93.69 81 VAL B N 1
ATOM 1601 C CA . VAL B 1 81 ? 7.438 -7.18 -3.422 1 93.69 81 VAL B CA 1
ATOM 1602 C C . VAL B 1 81 ? 8.938 -7.176 -3.119 1 93.69 81 VAL B C 1
ATOM 1604 O O . VAL B 1 81 ? 9.453 -6.215 -2.547 1 93.69 81 VAL B O 1
ATOM 1607 N N . HIS B 1 82 ? 9.617 -8.188 -3.482 1 91.94 82 HIS B N 1
ATOM 1608 C CA . HIS B 1 82 ? 11.031 -8.32 -3.166 1 91.94 82 HIS B CA 1
ATOM 1609 C C . HIS B 1 82 ? 11.875 -7.348 -3.986 1 91.94 82 HIS B C 1
ATOM 1611 O O . HIS B 1 82 ? 13.039 -7.105 -3.668 1 91.94 82 HIS B O 1
ATOM 1617 N N . LYS B 1 83 ? 11.359 -6.754 -5 1 90.38 83 LYS B N 1
ATOM 1618 C CA . LYS B 1 83 ? 12.047 -5.738 -5.789 1 90.38 83 LYS B CA 1
ATOM 1619 C C . LYS B 1 83 ? 11.867 -4.352 -5.176 1 90.38 83 LYS B C 1
ATOM 1621 O O . LYS B 1 83 ? 12.547 -3.4 -5.574 1 90.38 83 LYS B O 1
ATOM 1626 N N . LEU B 1 84 ? 10.953 -4.262 -4.27 1 88.75 84 LEU B N 1
ATOM 1627 C CA . LEU B 1 84 ? 10.672 -2.986 -3.619 1 88.75 84 LEU B CA 1
ATOM 1628 C C . LEU B 1 84 ? 11.625 -2.754 -2.449 1 88.75 84 LEU B C 1
ATOM 1630 O O . LEU B 1 84 ? 12.172 -3.709 -1.893 1 88.75 84 LEU B O 1
ATOM 1634 N N . PRO B 1 85 ? 11.805 -1.477 -2.121 1 86.88 85 PRO B N 1
ATOM 1635 C CA . PRO B 1 85 ? 12.703 -1.165 -1.01 1 86.88 85 PRO B CA 1
ATOM 1636 C C . PRO B 1 85 ? 12.047 -1.354 0.355 1 86.88 85 PRO B C 1
ATOM 1638 O O . PRO B 1 85 ? 12.266 -0.555 1.269 1 86.88 85 PRO B O 1
ATOM 1641 N N . PHE B 1 86 ? 11.156 -2.254 0.507 1 86.56 86 PHE B N 1
ATOM 1642 C CA . PHE B 1 86 ? 10.438 -2.445 1.761 1 86.56 86 PHE B CA 1
ATOM 1643 C C . PHE B 1 86 ? 10.828 -3.764 2.414 1 86.56 86 PHE B C 1
ATOM 1645 O O . PHE B 1 86 ? 10.273 -4.812 2.096 1 86.56 86 PHE B O 1
ATOM 1652 N N . HIS B 1 87 ? 11.68 -3.6 3.406 1 85.81 87 HIS B N 1
ATOM 1653 C CA . HIS B 1 87 ? 12.148 -4.805 4.078 1 85.81 87 HIS B CA 1
ATOM 1654 C C . HIS B 1 87 ? 11.031 -5.465 4.875 1 85.81 87 HIS B C 1
ATOM 1656 O O . HIS B 1 87 ? 10.977 -6.691 4.984 1 85.81 87 HIS B O 1
ATOM 1662 N N . GLU B 1 88 ? 10.133 -4.742 5.344 1 86.19 88 GLU B N 1
ATOM 1663 C CA . GLU B 1 88 ? 9.016 -5.262 6.129 1 86.19 88 GLU B CA 1
ATOM 1664 C C . GLU B 1 88 ? 8.102 -6.141 5.281 1 86.19 88 GLU B C 1
ATOM 1666 O O . GLU B 1 88 ? 7.551 -7.129 5.773 1 86.19 88 GLU B O 1
ATOM 1671 N N . LEU B 1 89 ? 7.988 -5.785 4.062 1 85.5 89 LEU B N 1
ATOM 1672 C CA . LEU B 1 89 ? 7.141 -6.551 3.152 1 85.5 89 LEU B CA 1
ATOM 1673 C C . LEU B 1 89 ? 7.723 -7.941 2.914 1 85.5 89 LEU B C 1
ATOM 1675 O O . LEU B 1 89 ? 6.977 -8.922 2.824 1 85.5 89 LEU B O 1
ATOM 1679 N N . ARG B 1 90 ? 9.031 -7.973 2.879 1 85.31 90 ARG B N 1
ATOM 1680 C CA . ARG B 1 90 ? 9.695 -9.25 2.621 1 85.31 90 ARG B CA 1
ATOM 1681 C C . ARG B 1 90 ? 9.508 -10.211 3.791 1 85.31 90 ARG B C 1
ATOM 1683 O O . ARG B 1 90 ? 9.469 -11.422 3.598 1 85.31 90 ARG B O 1
ATOM 1690 N N . GLU B 1 91 ? 9.469 -9.664 4.906 1 85 91 GLU B N 1
ATOM 1691 C CA . GLU B 1 91 ? 9.273 -10.484 6.102 1 85 91 GLU B CA 1
ATOM 1692 C C . GLU B 1 91 ? 7.887 -11.117 6.125 1 85 91 GLU B C 1
ATOM 1694 O O . GLU B 1 91 ? 7.727 -12.266 6.543 1 85 91 GLU B O 1
ATOM 1699 N N . PHE B 1 92 ? 7.004 -10.422 5.621 1 82.25 92 PHE B N 1
ATOM 1700 C CA . PHE B 1 92 ? 5.621 -10.883 5.68 1 82.25 92 PHE B CA 1
ATOM 1701 C C . PHE B 1 92 ? 5.289 -11.75 4.473 1 82.25 92 PHE B C 1
ATOM 1703 O O . PHE B 1 92 ? 4.348 -12.547 4.508 1 82.25 92 PHE B O 1
ATOM 1710 N N . LEU B 1 93 ? 6.059 -11.57 3.381 1 89.44 93 LEU B N 1
ATOM 1711 C CA . LEU B 1 93 ? 5.852 -12.336 2.156 1 89.44 93 LEU B CA 1
ATOM 1712 C C . LEU B 1 93 ? 7.148 -13 1.702 1 89.44 93 LEU B C 1
ATOM 1714 O O . LEU B 1 93 ? 7.73 -12.602 0.69 1 89.44 93 LEU B O 1
ATOM 1718 N N . PRO B 1 94 ? 7.449 -14.062 2.416 1 84.75 94 PRO B N 1
ATOM 1719 C CA . PRO B 1 94 ? 8.703 -14.711 2.014 1 84.75 94 PRO B CA 1
ATOM 1720 C C . PRO B 1 94 ? 8.594 -15.414 0.666 1 84.75 94 PRO B C 1
ATOM 1722 O O . PRO B 1 94 ? 7.504 -15.844 0.275 1 84.75 94 PRO B O 1
ATOM 1725 N N . GLN B 1 95 ? 9.672 -15.422 -0.156 1 82.06 95 GLN B N 1
ATOM 1726 C CA . GLN B 1 95 ? 9.688 -16.109 -1.445 1 82.06 95 GLN B CA 1
ATOM 1727 C C . GLN B 1 95 ? 9.875 -17.609 -1.269 1 82.06 95 GLN B C 1
ATOM 1729 O O . GLN B 1 95 ? 10.664 -18.047 -0.432 1 82.06 95 GLN B O 1
ATOM 1734 N N . ARG B 1 96 ? 8.898 -18.266 -1.838 1 76.25 96 ARG B N 1
ATOM 1735 C CA . ARG B 1 96 ? 9.023 -19.719 -1.8 1 76.25 96 ARG B CA 1
ATOM 1736 C C . ARG B 1 96 ? 10.133 -20.188 -2.736 1 76.25 96 ARG B C 1
ATOM 1738 O O . ARG B 1 96 ? 10.289 -19.672 -3.838 1 76.25 96 ARG B O 1
ATOM 1745 N N . MET B 1 97 ? 11.156 -20.531 -2.111 1 66.75 97 MET B N 1
ATOM 1746 C CA . MET B 1 97 ? 12.234 -21.062 -2.947 1 66.75 97 MET B CA 1
ATOM 1747 C C . MET B 1 97 ? 11.977 -22.516 -3.303 1 66.75 97 MET B C 1
ATOM 1749 O O . MET B 1 97 ? 11.656 -23.328 -2.43 1 66.75 97 MET B O 1
ATOM 1753 N N . THR B 1 98 ? 11.594 -22.609 -4.504 1 64.44 98 THR B N 1
ATOM 1754 C CA . THR B 1 98 ? 11.484 -24 -4.938 1 64.44 98 THR B CA 1
ATOM 1755 C C . THR B 1 98 ? 12.836 -24.703 -4.84 1 64.44 98 THR B C 1
ATOM 1757 O O . THR B 1 98 ? 13.883 -24.047 -4.848 1 64.44 98 THR B O 1
ATOM 1760 N N . TYR B 1 99 ? 12.617 -26.062 -4.527 1 61.62 99 TYR B N 1
ATOM 1761 C CA . TYR B 1 99 ? 13.805 -26.906 -4.469 1 61.62 99 TYR B CA 1
ATOM 1762 C C . TYR B 1 99 ? 14.734 -26.625 -5.641 1 61.62 99 TYR B C 1
ATOM 1764 O O . TYR B 1 99 ? 15.945 -26.5 -5.461 1 61.62 99 TYR B O 1
ATOM 1772 N N . GLU B 1 100 ? 14.109 -26.484 -6.742 1 63.84 100 GLU B N 1
ATOM 1773 C CA . GLU B 1 100 ? 14.891 -26.266 -7.953 1 63.84 100 GLU B CA 1
ATOM 1774 C C . GLU B 1 100 ? 15.609 -24.922 -7.914 1 63.84 100 GLU B C 1
ATOM 1776 O O . GLU B 1 100 ? 16.781 -24.828 -8.281 1 63.84 100 GLU B O 1
ATOM 1781 N N . ALA B 1 101 ? 14.977 -23.984 -7.371 1 64.5 101 ALA B N 1
ATOM 1782 C CA . ALA B 1 101 ? 15.555 -22.656 -7.305 1 64.5 101 ALA B CA 1
ATOM 1783 C C . ALA B 1 101 ? 16.688 -22.594 -6.289 1 64.5 101 ALA B C 1
ATOM 1785 O O . ALA B 1 101 ? 17.734 -21.984 -6.543 1 64.5 101 ALA B O 1
ATOM 1786 N N . VAL B 1 102 ? 16.391 -23.234 -5.148 1 71.25 102 VAL B N 1
ATOM 1787 C CA . VAL B 1 102 ? 17.438 -23.328 -4.137 1 71.25 102 VAL B CA 1
ATOM 1788 C C . VAL B 1 102 ? 18.641 -24.062 -4.707 1 71.25 102 VAL B C 1
ATOM 1790 O O . VAL B 1 102 ? 19.781 -23.641 -4.508 1 71.25 102 VAL B O 1
ATOM 1793 N N . GLN B 1 103 ? 18.359 -25.094 -5.414 1 72.94 103 GLN B N 1
ATOM 1794 C CA . GLN B 1 103 ? 19.422 -25.891 -6.023 1 72.94 103 GLN B CA 1
ATOM 1795 C C . GLN B 1 103 ? 20.203 -25.078 -7.043 1 72.94 103 GLN B C 1
ATOM 1797 O O . GLN B 1 103 ? 21.438 -25.141 -7.086 1 72.94 103 GLN B O 1
ATOM 1802 N N . ARG B 1 104 ? 19.5 -24.344 -7.82 1 73.5 104 ARG B N 1
ATOM 1803 C CA . ARG B 1 104 ? 20.156 -23.516 -8.836 1 73.5 104 ARG B CA 1
ATOM 1804 C C . ARG B 1 104 ? 21.016 -22.438 -8.195 1 73.5 104 ARG B C 1
ATOM 1806 O O . ARG B 1 104 ? 22.125 -22.172 -8.664 1 73.5 104 ARG B O 1
ATOM 1813 N N . ARG B 1 105 ? 20.469 -21.875 -7.141 1 76.06 105 ARG B N 1
ATOM 1814 C CA . ARG B 1 105 ? 21.234 -20.859 -6.438 1 76.06 105 ARG B CA 1
ATOM 1815 C C . ARG B 1 105 ? 22.484 -21.453 -5.805 1 76.06 105 ARG B C 1
ATOM 1817 O O . ARG B 1 105 ? 23.562 -20.844 -5.832 1 76.06 105 ARG B O 1
ATOM 1824 N N . LEU B 1 106 ? 22.312 -22.609 -5.285 1 79.69 106 LEU B N 1
ATOM 1825 C CA . LEU B 1 106 ? 23.438 -23.297 -4.672 1 79.69 106 LEU B CA 1
ATOM 1826 C C . LEU B 1 106 ? 24.484 -23.672 -5.715 1 79.69 106 LEU B C 1
ATOM 1828 O O . LEU B 1 106 ? 25.688 -23.5 -5.477 1 79.69 106 LEU B O 1
ATOM 1832 N N . GLN B 1 107 ? 24.078 -24.078 -6.852 1 80 107 GLN B N 1
ATOM 1833 C CA . GLN B 1 107 ? 24.984 -24.453 -7.93 1 80 107 GLN B CA 1
ATOM 1834 C C . GLN B 1 107 ? 25.75 -23.234 -8.453 1 80 107 GLN B C 1
ATOM 1836 O O . GLN B 1 107 ? 26.953 -23.312 -8.719 1 80 107 GLN B O 1
ATOM 1841 N N . ALA B 1 108 ? 25.047 -22.109 -8.492 1 80.5 108 ALA B N 1
ATOM 1842 C CA . ALA B 1 108 ? 25.672 -20.875 -8.953 1 80.5 108 ALA B CA 1
ATOM 1843 C C . ALA B 1 108 ? 26.734 -20.391 -7.973 1 80.5 108 ALA B C 1
ATOM 1845 O O . ALA B 1 108 ? 27.781 -19.906 -8.375 1 80.5 108 ALA B O 1
ATOM 1846 N N . LEU B 1 109 ? 26.391 -20.531 -6.73 1 79.56 109 LEU B N 1
ATOM 1847 C CA . LEU B 1 109 ? 27.328 -20.172 -5.68 1 79.56 109 LEU B CA 1
ATOM 1848 C C . LEU B 1 109 ? 28.578 -21.047 -5.738 1 79.56 109 LEU B C 1
ATOM 1850 O O . LEU B 1 109 ? 29.688 -20.562 -5.547 1 79.56 109 LEU B O 1
ATOM 1854 N N . GLN B 1 110 ? 28.422 -22.328 -6.004 1 81 110 GLN B N 1
ATOM 1855 C CA . GLN B 1 110 ? 29.531 -23.266 -6.094 1 81 110 GLN B CA 1
ATOM 1856 C C . GLN B 1 110 ? 30.406 -22.969 -7.309 1 81 110 GLN B C 1
ATOM 1858 O O . GLN B 1 110 ? 31.641 -23.047 -7.223 1 81 110 GLN B O 1
ATOM 1863 N N . GLU B 1 111 ? 29.734 -22.562 -8.352 1 81.12 111 GLU B N 1
ATOM 1864 C CA . GLU B 1 111 ? 30.453 -22.281 -9.594 1 81.12 111 GLU B CA 1
ATOM 1865 C C . GLU B 1 111 ? 31.281 -21 -9.477 1 81.12 111 GLU B C 1
ATOM 1867 O O . GLU B 1 111 ? 32.406 -20.922 -9.992 1 81.12 111 GLU B O 1
ATOM 1872 N N . ASN B 1 112 ? 30.703 -20.047 -8.773 1 81.88 112 ASN B N 1
ATOM 1873 C CA . ASN B 1 112 ? 31.422 -18.812 -8.539 1 81.88 112 ASN B CA 1
ATOM 1874 C C . ASN B 1 112 ? 32.625 -19.016 -7.613 1 81.88 112 ASN B C 1
ATOM 1876 O O . ASN B 1 112 ? 33.656 -18.344 -7.75 1 81.88 112 ASN B O 1
ATOM 1880 N N . ARG B 1 113 ? 32.469 -19.844 -6.633 1 79.25 113 ARG B N 1
ATOM 1881 C CA . ARG B 1 113 ? 33.562 -20.188 -5.723 1 79.25 113 ARG B CA 1
ATOM 1882 C C . ARG B 1 113 ? 34.688 -20.906 -6.457 1 79.25 113 ARG B C 1
ATOM 1884 O O . ARG B 1 113 ? 35.875 -20.625 -6.223 1 79.25 113 ARG B O 1
ATOM 1891 N N . ASP B 1 114 ? 34.312 -21.797 -7.297 1 80.31 114 ASP B N 1
ATOM 1892 C CA . ASP B 1 114 ? 35.281 -22.578 -8.062 1 80.31 114 ASP B CA 1
ATOM 1893 C C . ASP B 1 114 ? 36.031 -21.688 -9.031 1 80.31 114 ASP B C 1
ATOM 1895 O O . ASP B 1 114 ? 37.25 -21.875 -9.242 1 80.31 114 ASP B O 1
ATOM 1899 N N . GLU B 1 115 ? 35.375 -20.734 -9.5 1 80.19 115 GLU B N 1
ATOM 1900 C CA . GLU B 1 115 ? 36 -19.812 -10.438 1 80.19 115 GLU B CA 1
ATOM 1901 C C . GLU B 1 115 ? 36.969 -18.875 -9.719 1 80.19 115 GLU B C 1
ATOM 1903 O O . GLU B 1 115 ? 38.031 -18.562 -10.242 1 80.19 115 GLU B O 1
ATOM 1908 N N . ASN B 1 116 ? 36.688 -18.406 -8.617 1 83.19 116 ASN B N 1
ATOM 1909 C CA . ASN B 1 116 ? 37.562 -17.547 -7.836 1 83.19 116 ASN B CA 1
ATOM 1910 C C . ASN B 1 116 ? 38.781 -18.328 -7.316 1 83.19 116 ASN B C 1
ATOM 1912 O O . ASN B 1 116 ? 39.875 -17.781 -7.23 1 83.19 116 ASN B O 1
ATOM 1916 N N . ASP B 1 117 ? 38.625 -19.5 -6.879 1 79.62 117 ASP B N 1
ATOM 1917 C CA . ASP B 1 117 ? 39.719 -20.344 -6.426 1 79.62 117 ASP B CA 1
ATOM 1918 C C . ASP B 1 117 ? 40.688 -20.641 -7.57 1 79.62 117 ASP B C 1
ATOM 1920 O O . ASP B 1 117 ? 41.906 -20.75 -7.352 1 79.62 117 ASP B O 1
ATOM 1924 N N . GLU B 1 118 ? 40.25 -20.766 -8.727 1 72.81 118 GLU B N 1
ATOM 1925 C CA . GLU B 1 118 ? 41.094 -21 -9.883 1 72.81 118 GLU B CA 1
ATOM 1926 C C . GLU B 1 118 ? 41.906 -19.766 -10.219 1 72.81 118 GLU B C 1
ATOM 1928 O O . GLU B 1 118 ? 43.062 -19.875 -10.648 1 72.81 118 GLU B O 1
ATOM 1933 N N . ASP B 1 119 ? 41.438 -18.609 -10.016 1 71.06 119 ASP B N 1
ATOM 1934 C CA . ASP B 1 119 ? 42.156 -17.375 -10.305 1 71.06 119 ASP B CA 1
ATOM 1935 C C . ASP B 1 119 ? 43.25 -17.141 -9.281 1 71.06 119 ASP B C 1
ATOM 1937 O O . ASP B 1 119 ? 44.312 -16.578 -9.602 1 71.06 119 ASP B O 1
ATOM 1941 N N . ASP B 1 120 ? 43.062 -17.516 -8.062 1 67 120 ASP B N 1
ATOM 1942 C CA . ASP B 1 120 ? 44.094 -17.328 -7.039 1 67 120 ASP B CA 1
ATOM 1943 C C . ASP B 1 120 ? 45.25 -18.297 -7.246 1 67 120 ASP B C 1
ATOM 1945 O O . ASP B 1 120 ? 46.375 -18.062 -6.777 1 67 120 ASP B O 1
ATOM 1949 N N . ASP B 1 121 ? 45.062 -19.375 -7.816 1 64.19 121 ASP B N 1
ATOM 1950 C CA . ASP B 1 121 ? 46.125 -20.344 -7.996 1 64.19 121 ASP B CA 1
ATOM 1951 C C . ASP B 1 121 ? 47 -20.016 -9.211 1 64.19 121 ASP B C 1
ATOM 1953 O O . ASP B 1 121 ? 48.094 -20.562 -9.391 1 64.19 121 ASP B O 1
ATOM 1957 N N . ASP B 1 122 ? 46.531 -19.203 -10.062 1 52.94 122 ASP B N 1
ATOM 1958 C CA . ASP B 1 122 ? 47.469 -18.812 -11.109 1 52.94 122 ASP B CA 1
ATOM 1959 C C . ASP B 1 122 ? 48.281 -17.562 -10.695 1 52.94 122 ASP B C 1
ATOM 1961 O O . ASP B 1 122 ? 47.719 -16.641 -10.094 1 52.94 122 ASP B O 1
#

Solvent-accessible surface area (backbone atoms only — not comparable to full-atom values): 14095 Å² total; per-residue (Å²): 129,82,78,66,80,70,81,80,87,73,67,78,61,67,72,68,78,46,101,58,67,58,56,61,69,57,49,53,53,49,46,38,70,71,33,79,84,60,46,63,40,73,62,21,52,54,48,49,28,52,44,30,48,48,48,41,45,50,50,47,47,54,18,39,63,71,36,55,94,46,56,23,37,47,65,36,45,26,56,56,49,62,72,45,96,43,70,68,46,38,72,76,38,64,71,80,66,45,69,66,52,49,49,50,50,50,51,50,51,52,51,52,49,53,51,53,56,54,57,69,71,100,129,81,78,67,81,70,82,80,87,73,66,76,62,65,70,68,76,46,100,60,67,59,56,60,71,58,50,52,54,49,44,38,69,70,33,78,85,59,46,60,40,73,60,23,54,53,49,50,30,52,44,30,48,48,49,41,45,49,50,47,48,55,17,39,62,70,36,55,93,46,56,22,38,47,64,36,46,25,57,56,49,64,72,46,97,42,70,69,47,38,71,76,39,64,70,80,66,46,71,67,52,50,49,50,51,51,49,50,52,52,51,52,50,53,52,54,57,55,56,69,72,100

Nearest PDB structures (foldseek):
  1jfi-assembly1_B  TM=7.085E-01  e=3.154E-02  Homo sapiens
  1h3o-assembly2_D  TM=9.143E-01  e=1.974E-01  Homo sapiens
  8xjv-assembly1_ap  TM=7.050E-01  e=6.482E-02  Xenopus laevis
  6kxv-assembly1_G  TM=6.745E-01  e=6.482E-02  Homo sapiens
  7v9j-assembly1_G  TM=6.750E-01  e=8.994E-02  Homo sapiens

Sequence (244 aa):
MAICTKDYHGIWAATPTIASEIPLDYVKSRVKIVKDDLLAEEEAFVAISKAAETFLRNLARESSNLAGNEPISYDDIANVVHKLPFHELREFLPQRMTYEAVQRRLQALQENRDENDEDDDDMAICTKDYHGIWAATPTIASEIPLDYVKSRVKIVKDDLLAEEEAFVAISKAAETFLRNLARESSNLAGNEPISYDDIANVVHKLPFHELREFLPQRMTYEAVQRRLQALQENRDENDEDDDD